Protein AF-F2RU33-F1 (afdb_monomer_lite)

Radius of gyration: 44.75 Å; chains: 1; bounding box: 139×72×89 Å

Secondary structure (DSSP, 8-state):
-------------------PPP-------------TTSTT-------------------TTSTTTTTSS-HHHHHHHHHHHHHHHHHHHHHSTTS-PPPP-PPPPGGGTT---TTGGGS--TTSS--S-S--HHHHHHHHHHHHHHHHHHIIIIIGGGGGGGPPPP-PPPTT---EEE----TTS--GGGG--EEE--TTTTTTTT--HHHHHHHTT-

pLDDT: mean 73.42, std 22.1, range [31.0, 98.44]

Structure (mmCIF, N/CA/C/O backbone):
data_AF-F2RU33-F1
#
_entry.id   AF-F2RU33-F1
#
loop_
_atom_site.group_PDB
_atom_site.id
_atom_site.type_symbol
_atom_site.label_atom_id
_atom_site.label_alt_id
_atom_site.label_comp_id
_atom_site.label_asym_id
_atom_site.label_entity_id
_atom_site.label_seq_id
_atom_site.pdbx_PDB_ins_code
_atom_site.Cartn_x
_atom_site.Cartn_y
_atom_site.Cartn_z
_atom_site.occupancy
_atom_site.B_iso_or_equiv
_atom_site.auth_seq_id
_atom_site.auth_comp_id
_atom_site.auth_asym_id
_atom_site.auth_atom_id
_atom_site.pdbx_PDB_model_num
ATOM 1 N N . MET A 1 1 ? -59.274 -15.640 -12.751 1.00 44.94 1 MET A N 1
ATOM 2 C CA . MET A 1 1 ? -58.304 -16.439 -13.533 1.00 44.94 1 MET A CA 1
ATOM 3 C C . MET A 1 1 ? -56.922 -16.225 -12.930 1.00 44.94 1 MET A C 1
ATOM 5 O O . MET A 1 1 ? -56.627 -15.112 -12.523 1.00 44.94 1 MET A O 1
ATOM 9 N N . ALA A 1 2 ? -56.188 -17.318 -12.729 1.00 47.00 2 ALA A N 1
ATOM 10 C CA . ALA A 1 2 ? -55.092 -17.485 -11.769 1.00 47.00 2 ALA A CA 1
ATOM 11 C C . ALA A 1 2 ? -53.756 -16.801 -12.142 1.00 47.00 2 ALA A C 1
ATOM 13 O O . ALA A 1 2 ? -53.475 -16.645 -13.329 1.00 47.00 2 ALA A O 1
ATOM 14 N N . PRO A 1 3 ? -52.886 -16.499 -11.155 1.00 51.84 3 PRO A N 1
ATOM 15 C CA . PRO A 1 3 ? -51.465 -16.253 -11.385 1.00 51.84 3 PRO A CA 1
ATOM 16 C C . PRO A 1 3 ? -50.685 -17.581 -11.432 1.00 51.84 3 PRO A C 1
ATOM 18 O O . PRO A 1 3 ? -50.833 -18.437 -10.559 1.00 51.84 3 PRO A O 1
ATOM 21 N N . VAL A 1 4 ? -49.837 -17.757 -12.448 1.00 57.09 4 VAL A N 1
ATOM 22 C CA . VAL A 1 4 ? -48.963 -18.932 -12.592 1.00 57.09 4 VAL A CA 1
ATOM 23 C C . VAL A 1 4 ? -47.609 -18.640 -11.947 1.00 57.09 4 VAL A C 1
ATOM 25 O O . VAL A 1 4 ? -46.810 -17.863 -12.459 1.00 57.09 4 VAL A O 1
ATOM 28 N N . ALA A 1 5 ? -47.363 -19.294 -10.815 1.00 49.16 5 ALA A N 1
ATOM 29 C CA . ALA A 1 5 ? -46.047 -19.456 -10.212 1.00 49.16 5 ALA A CA 1
ATOM 30 C C . ALA A 1 5 ? -45.253 -20.558 -10.937 1.00 49.16 5 ALA A C 1
ATOM 32 O O . ALA A 1 5 ? -45.841 -21.581 -11.288 1.00 49.16 5 ALA A O 1
ATOM 33 N N . ARG A 1 6 ? -43.934 -20.371 -11.109 1.00 54.66 6 ARG A N 1
ATOM 34 C CA . ARG A 1 6 ? -42.888 -21.404 -11.339 1.00 54.66 6 ARG A CA 1
ATOM 35 C C . ARG A 1 6 ? -41.521 -20.701 -11.353 1.00 54.66 6 ARG A C 1
ATOM 37 O O . ARG A 1 6 ? -41.268 -19.871 -12.210 1.00 54.66 6 ARG A O 1
ATOM 44 N N . SER A 1 7 ? -40.771 -20.733 -10.253 1.00 46.41 7 SER A N 1
ATOM 45 C CA . SER A 1 7 ? -39.820 -21.771 -9.803 1.00 46.41 7 SER A CA 1
ATOM 46 C C . SER A 1 7 ? -38.377 -21.388 -10.155 1.00 46.41 7 SER A C 1
ATOM 48 O O . SER A 1 7 ? -37.919 -21.597 -11.273 1.00 46.41 7 SER A O 1
ATOM 50 N N . PHE A 1 8 ? -37.666 -20.838 -9.168 1.00 46.78 8 PHE A N 1
ATOM 51 C CA . PHE A 1 8 ? -36.222 -20.624 -9.206 1.00 46.78 8 PHE A CA 1
ATOM 52 C C . PHE A 1 8 ? -35.500 -21.972 -9.108 1.00 46.78 8 PHE A C 1
ATOM 54 O O . PHE A 1 8 ? -35.447 -22.586 -8.043 1.00 46.78 8 PHE A O 1
ATOM 61 N N . SER A 1 9 ? -34.928 -22.439 -10.212 1.00 46.91 9 SER A N 1
ATOM 62 C CA . SER A 1 9 ? -34.010 -23.575 -10.227 1.00 46.91 9 SER A CA 1
ATOM 63 C C . SER A 1 9 ? -32.618 -23.122 -9.774 1.00 46.91 9 SER A C 1
ATOM 65 O O . SER A 1 9 ? -31.863 -22.521 -10.535 1.00 46.91 9 SER A O 1
ATOM 67 N N . ARG A 1 10 ? -32.282 -23.420 -8.512 1.00 49.66 10 ARG A N 1
ATOM 68 C CA . ARG A 1 10 ? -30.904 -23.446 -8.002 1.00 49.66 10 ARG A CA 1
ATOM 69 C C . ARG A 1 10 ? -30.180 -24.639 -8.628 1.00 49.66 10 ARG A C 1
ATOM 71 O O . ARG A 1 10 ? -30.471 -25.776 -8.268 1.00 49.66 10 ARG A O 1
ATOM 78 N N . LEU A 1 11 ? -29.220 -24.389 -9.513 1.00 46.66 11 LEU A N 1
ATOM 79 C CA . LEU A 1 11 ? -28.211 -25.384 -9.868 1.00 46.66 11 LEU A CA 1
ATOM 80 C C . LEU A 1 11 ? -26.970 -25.130 -9.013 1.00 46.66 11 LEU A C 1
ATOM 82 O O . LEU A 1 11 ? -26.257 -24.144 -9.186 1.00 46.66 11 LEU A O 1
ATOM 86 N N . ALA A 1 12 ? -26.763 -26.016 -8.043 1.00 45.41 12 ALA A N 1
ATOM 87 C CA . ALA A 1 12 ? -25.531 -26.128 -7.286 1.00 45.41 12 ALA A CA 1
ATOM 88 C C . ALA A 1 12 ? -24.476 -26.792 -8.181 1.00 45.41 12 ALA A C 1
ATOM 90 O O . ALA A 1 12 ? -24.571 -27.980 -8.480 1.00 45.41 12 ALA A O 1
ATOM 91 N N . LEU A 1 13 ? -23.475 -26.027 -8.619 1.00 46.50 13 LEU A N 1
ATOM 92 C CA . LEU A 1 13 ? -22.269 -26.581 -9.227 1.00 46.50 13 LEU A CA 1
ATOM 93 C C . LEU A 1 13 ? -21.367 -27.094 -8.101 1.00 46.50 13 LEU A C 1
ATOM 95 O O . LEU A 1 13 ? -20.667 -26.338 -7.433 1.00 46.50 13 LEU A O 1
ATOM 99 N N . SER A 1 14 ? -21.445 -28.399 -7.859 1.00 45.94 14 SER A N 1
ATOM 100 C CA . SER A 1 14 ? -20.532 -29.137 -6.998 1.00 45.94 14 SER A CA 1
ATOM 101 C C . SER A 1 14 ? -19.183 -29.315 -7.697 1.00 45.94 14 SER A C 1
ATOM 103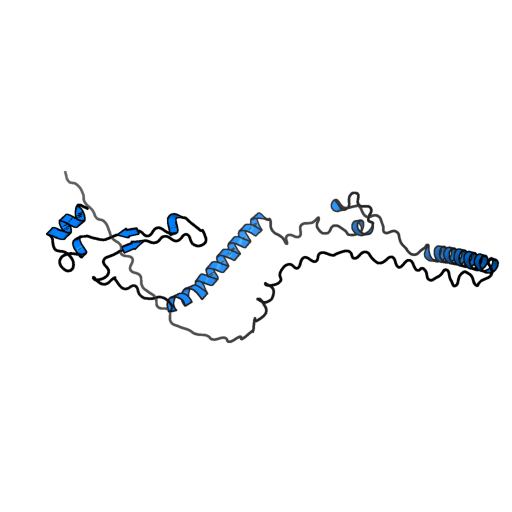 O O . SER A 1 14 ? -19.101 -29.976 -8.732 1.00 45.94 14 SER A O 1
ATOM 105 N N . CYS A 1 15 ? -18.122 -28.768 -7.111 1.00 40.16 15 CYS A N 1
ATOM 106 C CA . CYS A 1 15 ? -16.741 -29.084 -7.463 1.00 40.16 15 CYS A CA 1
ATOM 107 C C . CYS A 1 15 ? -16.400 -30.545 -7.118 1.00 40.16 15 CYS A C 1
ATOM 109 O O . CYS A 1 15 ? -16.574 -30.938 -5.962 1.00 40.16 15 CYS A O 1
ATOM 111 N N . PRO A 1 16 ? -15.761 -31.306 -8.022 1.00 42.94 16 PRO A N 1
ATOM 112 C CA . PRO A 1 16 ? -14.853 -32.365 -7.625 1.00 42.94 16 PRO A CA 1
ATOM 113 C C . PRO A 1 16 ? -13.412 -31.839 -7.614 1.00 42.94 16 PRO A C 1
ATOM 115 O O . PRO A 1 16 ? -12.803 -31.523 -8.633 1.00 42.94 16 PRO A O 1
ATOM 118 N N . ARG A 1 17 ? -12.876 -31.767 -6.398 1.00 46.25 17 ARG A N 1
ATOM 119 C CA . ARG A 1 17 ? -11.471 -31.554 -6.054 1.00 46.25 17 ARG A CA 1
ATOM 120 C C . ARG A 1 17 ? -10.661 -32.758 -6.553 1.00 46.25 17 ARG A C 1
ATOM 122 O O . ARG A 1 17 ? -10.667 -33.801 -5.905 1.00 46.25 17 ARG A O 1
ATOM 129 N N . GLN A 1 18 ? -9.985 -32.643 -7.695 1.00 48.09 18 GLN A N 1
ATOM 130 C CA . GLN A 1 18 ? -9.025 -33.662 -8.126 1.00 48.09 18 GLN A CA 1
ATOM 131 C C . GLN A 1 18 ? -7.675 -33.412 -7.449 1.00 48.09 18 GLN A C 1
ATOM 133 O O . GLN A 1 18 ? -6.990 -32.425 -7.707 1.00 48.09 18 GLN A O 1
ATOM 138 N N . ALA A 1 19 ? -7.324 -34.316 -6.538 1.00 43.56 19 ALA A N 1
ATOM 139 C CA . ALA A 1 19 ? -5.995 -34.436 -5.967 1.00 43.56 19 ALA A CA 1
ATOM 140 C C . ALA A 1 19 ? -5.075 -35.107 -6.998 1.00 43.56 19 ALA A C 1
ATOM 142 O O . ALA A 1 19 ? -5.200 -36.303 -7.256 1.00 43.56 19 ALA A O 1
ATOM 143 N N . ALA A 1 20 ? -4.155 -34.344 -7.589 1.00 41.66 20 ALA A N 1
ATOM 144 C CA . ALA A 1 20 ? -3.087 -34.897 -8.410 1.00 41.66 20 ALA A CA 1
ATOM 145 C C . ALA A 1 20 ? -1.890 -35.279 -7.528 1.00 41.66 20 ALA A C 1
ATOM 147 O O . ALA A 1 20 ? -1.360 -34.482 -6.752 1.00 41.66 20 ALA A O 1
ATOM 148 N N . SER A 1 21 ? -1.513 -36.549 -7.649 1.00 44.91 21 SER A N 1
ATOM 149 C CA . SER A 1 21 ? -0.420 -37.223 -6.962 1.00 44.91 21 SER A CA 1
ATOM 150 C C . SER A 1 21 ? 0.947 -36.624 -7.294 1.00 44.91 21 SER A C 1
ATOM 152 O O . SER A 1 21 ? 1.266 -36.342 -8.447 1.00 44.91 21 SER A O 1
ATOM 154 N N . ARG A 1 22 ? 1.790 -36.540 -6.261 1.00 44.47 22 ARG A N 1
ATOM 155 C CA . ARG A 1 22 ? 3.226 -36.257 -6.328 1.00 44.47 22 ARG A CA 1
ATOM 156 C C . ARG A 1 22 ? 3.927 -37.172 -7.342 1.00 44.47 22 ARG A C 1
ATOM 158 O O . ARG A 1 22 ? 3.832 -38.393 -7.230 1.00 44.47 22 ARG A O 1
ATOM 165 N N . ARG A 1 23 ? 4.727 -36.585 -8.233 1.00 42.41 23 ARG A N 1
ATOM 166 C CA . ARG A 1 23 ? 5.946 -37.206 -8.767 1.00 42.41 23 ARG A CA 1
ATOM 167 C C . ARG A 1 23 ? 7.067 -36.176 -8.753 1.00 42.41 23 ARG A C 1
ATOM 169 O O . ARG A 1 23 ? 7.091 -35.230 -9.527 1.00 42.41 23 ARG A O 1
ATOM 176 N N . THR A 1 24 ? 7.960 -36.381 -7.800 1.00 42.91 24 THR A N 1
ATOM 177 C CA . THR A 1 24 ? 9.270 -35.757 -7.678 1.00 42.91 24 THR A CA 1
ATOM 178 C C . THR A 1 24 ? 10.208 -36.381 -8.706 1.00 42.91 24 THR A C 1
ATOM 180 O O . THR A 1 24 ? 10.471 -37.581 -8.640 1.00 42.91 24 THR A O 1
ATOM 183 N N . THR A 1 25 ? 10.756 -35.579 -9.610 1.00 42.22 25 THR A N 1
ATOM 184 C CA . THR A 1 25 ? 11.994 -35.909 -10.321 1.00 42.22 25 THR A CA 1
ATOM 185 C C . THR A 1 25 ? 12.988 -34.798 -10.030 1.00 42.22 25 THR A C 1
ATOM 187 O O . THR A 1 25 ? 12.916 -33.713 -10.599 1.00 42.22 25 THR A O 1
ATOM 190 N N . PHE A 1 26 ? 13.872 -35.077 -9.075 1.00 41.53 26 PHE A N 1
ATOM 191 C CA . PHE A 1 26 ? 15.100 -34.331 -8.853 1.00 41.53 26 PHE A CA 1
ATOM 192 C C . PHE A 1 26 ? 15.987 -34.498 -10.090 1.00 41.53 26 PHE A C 1
ATOM 194 O O . PHE A 1 26 ? 16.446 -35.603 -10.368 1.00 41.53 26 PHE A O 1
ATOM 201 N N . LEU A 1 27 ? 16.250 -33.407 -10.805 1.00 40.19 27 LEU A N 1
ATOM 202 C CA . LEU A 1 27 ? 17.478 -33.270 -11.575 1.00 40.19 27 LEU A CA 1
ATOM 203 C C . LEU A 1 27 ? 18.253 -32.100 -10.986 1.00 40.19 27 LEU A C 1
ATOM 205 O O . LEU A 1 27 ? 17.840 -30.944 -11.008 1.00 40.19 27 LEU A O 1
ATOM 209 N N . GLN A 1 28 ? 19.347 -32.490 -10.354 1.00 46.34 28 GLN A N 1
ATOM 210 C CA . GLN A 1 28 ? 20.302 -31.673 -9.648 1.00 46.34 28 GLN A CA 1
ATOM 211 C C . GLN A 1 28 ? 21.269 -31.084 -10.674 1.00 46.34 28 GLN A C 1
ATOM 213 O O . GLN A 1 28 ? 22.141 -31.780 -11.184 1.00 46.34 28 GLN A O 1
ATOM 218 N N . THR A 1 29 ? 21.137 -29.793 -10.955 1.00 41.06 29 THR A N 1
ATOM 219 C CA . THR A 1 29 ? 22.212 -28.996 -11.550 1.00 41.06 29 THR A CA 1
ATOM 220 C C . THR A 1 29 ? 22.489 -27.832 -10.617 1.00 41.06 29 THR A C 1
ATOM 222 O O . THR A 1 29 ? 21.816 -26.805 -10.653 1.00 41.06 29 THR A O 1
ATOM 225 N N . HIS A 1 30 ? 23.477 -28.016 -9.743 1.00 48.53 30 HIS A N 1
ATOM 226 C CA . HIS A 1 30 ? 24.132 -26.897 -9.083 1.00 48.53 30 HIS A CA 1
ATOM 227 C C . HIS A 1 30 ? 24.897 -26.117 -10.153 1.00 48.53 30 HIS A C 1
ATOM 229 O O . HIS A 1 30 ? 25.909 -26.594 -10.660 1.00 48.53 30 HIS A O 1
ATOM 235 N N . GLN A 1 31 ? 24.429 -24.917 -10.479 1.00 48.06 31 GLN A N 1
ATOM 236 C CA . GLN A 1 31 ? 25.291 -23.880 -11.025 1.00 48.06 31 GLN A CA 1
ATOM 237 C C . GLN A 1 31 ? 25.155 -22.641 -10.148 1.00 48.06 31 GLN A C 1
ATOM 239 O O . GLN A 1 31 ? 24.072 -22.108 -9.924 1.00 48.06 31 GLN A O 1
ATOM 244 N N . SER A 1 32 ? 26.287 -22.249 -9.578 1.00 49.41 32 SER A N 1
ATOM 245 C CA . SER A 1 32 ? 26.465 -21.096 -8.713 1.00 49.41 32 SER A CA 1
ATOM 246 C C . SER A 1 32 ? 26.365 -19.806 -9.529 1.00 49.41 32 SER A C 1
ATOM 248 O O . SER A 1 32 ? 27.354 -19.351 -10.097 1.00 49.41 32 SER A O 1
ATOM 250 N N . CYS A 1 33 ? 25.191 -19.184 -9.572 1.00 39.06 33 CYS A N 1
ATOM 251 C CA . CYS A 1 33 ? 25.028 -17.815 -10.060 1.00 39.06 33 CYS A CA 1
ATOM 252 C C . CYS A 1 33 ? 25.129 -16.837 -8.877 1.00 39.06 33 CYS A C 1
ATOM 254 O O . CYS A 1 33 ? 24.140 -16.327 -8.361 1.00 39.06 33 CYS A O 1
ATOM 256 N N . SER A 1 34 ? 26.367 -16.616 -8.431 1.00 52.88 34 SER A N 1
ATOM 257 C CA . SER A 1 34 ? 26.760 -15.661 -7.389 1.00 52.88 34 SER A CA 1
ATOM 258 C C . SER A 1 34 ? 27.619 -14.552 -8.004 1.00 52.88 34 SER A C 1
ATOM 260 O O . SER A 1 34 ? 28.782 -14.408 -7.649 1.00 52.88 34 SER A O 1
ATOM 262 N N . THR A 1 35 ? 27.083 -13.779 -8.950 1.00 45.38 35 THR A N 1
ATOM 263 C CA . THR A 1 35 ? 27.781 -12.579 -9.469 1.00 45.38 35 THR A CA 1
ATOM 264 C C . THR A 1 35 ? 26.863 -11.481 -10.021 1.00 45.38 35 THR A C 1
ATOM 266 O O . THR A 1 35 ? 27.366 -10.441 -10.424 1.00 45.38 35 THR A O 1
ATOM 269 N N . PHE A 1 36 ? 25.531 -11.626 -10.015 1.00 43.34 36 PHE A N 1
ATOM 270 C CA . PHE A 1 36 ? 24.663 -10.643 -10.690 1.00 43.34 36 PHE A CA 1
ATOM 271 C C . PHE A 1 36 ? 24.295 -9.407 -9.840 1.00 43.34 36 PHE A C 1
ATOM 273 O O . PHE A 1 36 ? 23.883 -8.389 -10.379 1.00 43.34 36 PHE A O 1
ATOM 280 N N . ASN A 1 37 ? 24.482 -9.447 -8.515 1.00 48.78 37 ASN A N 1
ATOM 281 C CA . ASN A 1 37 ? 24.048 -8.364 -7.614 1.00 48.78 37 ASN A CA 1
ATOM 282 C C . ASN A 1 37 ? 25.159 -7.404 -7.141 1.00 48.78 37 ASN A C 1
ATOM 284 O O . ASN A 1 37 ? 24.882 -6.519 -6.337 1.00 48.78 37 ASN A O 1
ATOM 288 N N . GLN A 1 38 ? 26.401 -7.524 -7.628 1.00 49.44 38 GLN A N 1
ATOM 289 C CA . GLN A 1 38 ? 27.491 -6.613 -7.222 1.00 49.44 38 GLN A CA 1
ATOM 290 C C . GLN A 1 38 ? 27.580 -5.320 -8.048 1.00 49.44 38 GLN A C 1
ATOM 292 O O . GLN A 1 38 ? 28.220 -4.369 -7.611 1.00 49.44 38 GLN A O 1
ATOM 297 N N . GLN A 1 39 ? 26.923 -5.231 -9.207 1.00 50.19 39 GLN A N 1
ATOM 298 C CA . GLN A 1 39 ? 27.053 -4.062 -10.090 1.00 50.19 39 GLN A CA 1
ATOM 299 C C . GLN A 1 39 ? 26.043 -2.935 -9.820 1.00 50.19 39 GLN A C 1
ATOM 301 O O . GLN A 1 39 ? 26.125 -1.891 -10.457 1.00 50.19 39 GLN A O 1
ATOM 306 N N . ARG A 1 40 ? 25.116 -3.092 -8.860 1.00 50.62 40 ARG A N 1
ATOM 307 C CA . ARG A 1 40 ? 24.067 -2.086 -8.587 1.00 50.62 40 ARG A CA 1
ATOM 308 C C . ARG A 1 40 ? 24.417 -1.054 -7.509 1.00 50.62 40 ARG A C 1
ATOM 310 O O . ARG A 1 40 ? 23.578 -0.222 -7.182 1.00 50.62 40 ARG A O 1
ATOM 317 N N . GLN A 1 41 ? 25.636 -1.084 -6.969 1.00 46.53 41 GLN A N 1
ATOM 318 C CA . GLN A 1 41 ? 26.144 -0.044 -6.072 1.00 46.53 41 GLN A CA 1
ATOM 319 C C . GLN A 1 41 ? 27.473 0.499 -6.585 1.00 46.53 41 GLN A C 1
ATOM 321 O O . GLN A 1 41 ? 28.541 0.175 -6.077 1.00 46.53 41 GLN A O 1
ATOM 326 N N . GLN A 1 42 ? 27.3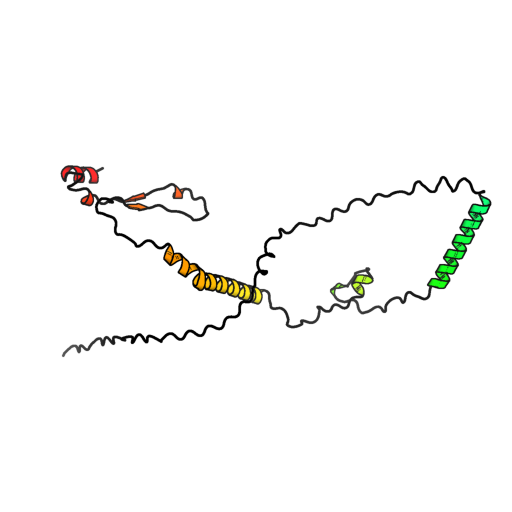95 1.341 -7.606 1.00 48.09 42 GLN A N 1
ATOM 327 C CA . GLN A 1 42 ? 28.397 2.377 -7.804 1.00 48.09 42 GLN A CA 1
ATOM 328 C C . GLN A 1 42 ? 27.648 3.710 -7.776 1.00 48.09 42 GLN A C 1
ATOM 330 O O . GLN A 1 42 ? 26.735 3.891 -8.586 1.00 48.09 42 GLN A O 1
ATOM 335 N N . PRO A 1 43 ? 27.952 4.634 -6.848 1.00 42.09 43 PRO A N 1
ATOM 336 C CA . PRO A 1 43 ? 27.524 6.010 -7.030 1.00 42.09 43 PRO A CA 1
ATOM 337 C C . PRO A 1 43 ? 28.164 6.510 -8.328 1.00 42.09 43 PRO A C 1
ATOM 339 O O . PRO A 1 43 ? 29.337 6.232 -8.585 1.00 42.09 43 PRO A O 1
ATOM 342 N N . PHE A 1 44 ? 27.391 7.220 -9.152 1.00 39.88 44 PHE A N 1
ATOM 343 C CA . PHE A 1 44 ? 27.919 8.010 -10.261 1.00 39.88 44 PHE A CA 1
ATOM 344 C C . PHE A 1 44 ? 28.944 8.997 -9.682 1.00 39.88 44 PHE A C 1
ATOM 346 O O . PHE A 1 44 ? 28.606 10.096 -9.246 1.00 39.88 44 PHE A O 1
ATOM 353 N N . SER A 1 45 ? 30.204 8.571 -9.613 1.00 40.56 45 SER A N 1
ATOM 354 C CA . SER A 1 45 ? 31.335 9.442 -9.351 1.00 40.56 45 SER A CA 1
ATOM 355 C C . SER A 1 45 ? 31.411 10.372 -10.545 1.00 40.56 45 SER A C 1
ATOM 357 O O . SER A 1 45 ? 31.834 9.977 -11.630 1.00 40.56 45 SER A O 1
ATOM 359 N N . ALA A 1 46 ? 30.931 11.595 -10.343 1.00 38.69 46 ALA A N 1
ATOM 360 C CA . ALA A 1 46 ? 31.167 12.714 -11.224 1.00 38.69 46 ALA A CA 1
ATOM 361 C C . ALA A 1 46 ? 32.681 12.841 -11.433 1.00 38.69 46 ALA A C 1
ATOM 363 O O . ALA A 1 46 ? 33.393 13.423 -10.613 1.00 38.69 46 ALA A O 1
ATOM 364 N N . ALA A 1 47 ? 33.177 12.273 -12.531 1.00 35.19 47 ALA A N 1
ATOM 365 C CA . ALA A 1 47 ? 34.488 12.576 -13.071 1.00 35.19 47 ALA A CA 1
ATOM 366 C C . ALA A 1 47 ? 34.412 13.990 -13.658 1.00 35.19 47 ALA A C 1
ATOM 368 O O . ALA A 1 47 ? 34.296 14.204 -14.860 1.00 35.19 47 ALA A O 1
ATOM 369 N N . SER A 1 48 ? 34.405 14.968 -12.755 1.00 41.38 48 SER A N 1
ATOM 370 C CA . SER A 1 48 ? 34.794 16.334 -13.045 1.00 41.38 48 SER A CA 1
ATOM 371 C C . SER A 1 48 ? 36.261 16.267 -13.451 1.00 41.38 48 SER A C 1
ATOM 373 O O . SER A 1 48 ? 37.147 16.170 -12.600 1.00 41.38 48 SER A O 1
ATOM 375 N N . THR A 1 49 ? 36.516 16.228 -14.759 1.00 36.16 49 THR A N 1
ATOM 376 C CA . THR A 1 49 ? 37.839 16.492 -15.319 1.00 36.16 49 THR A CA 1
ATOM 377 C C . THR A 1 49 ? 38.172 17.936 -14.971 1.00 36.16 49 THR A C 1
ATOM 379 O O . THR A 1 49 ? 37.895 18.869 -15.722 1.00 36.16 49 THR A O 1
ATOM 382 N N . GLN A 1 50 ? 38.728 18.132 -13.777 1.00 40.44 50 GLN A N 1
ATOM 383 C CA . GLN A 1 50 ? 39.489 19.322 -13.466 1.00 40.44 50 GLN A CA 1
ATOM 384 C C . GLN A 1 50 ? 40.687 19.315 -14.409 1.00 40.44 50 GLN A C 1
ATOM 386 O O . GLN A 1 50 ? 41.632 18.544 -14.244 1.00 40.44 50 GLN A O 1
ATOM 391 N N . LEU A 1 51 ? 40.614 20.162 -15.432 1.00 38.53 51 LEU A N 1
ATOM 392 C CA . LEU A 1 51 ? 41.784 20.634 -16.147 1.00 38.53 51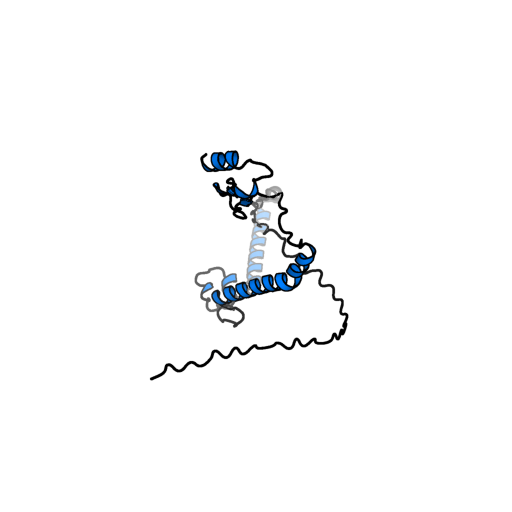 LEU A CA 1
ATOM 393 C C . LEU A 1 51 ? 42.710 21.273 -15.108 1.00 38.53 51 LEU A C 1
ATOM 395 O O . LEU A 1 51 ? 42.497 22.406 -14.677 1.00 38.53 51 LEU A O 1
ATOM 399 N N . ALA A 1 52 ? 43.723 20.527 -14.675 1.00 35.56 52 ALA A N 1
ATOM 400 C CA . ALA A 1 52 ? 44.894 21.133 -14.077 1.00 35.56 52 ALA A CA 1
ATOM 401 C C . ALA A 1 52 ? 45.494 22.071 -15.138 1.00 35.56 52 ALA A C 1
ATOM 403 O O . ALA A 1 52 ? 45.655 21.641 -16.286 1.00 35.56 52 ALA A O 1
ATOM 404 N N . PRO A 1 53 ? 45.815 23.335 -14.810 1.00 39.94 53 PRO A N 1
ATOM 405 C CA . PRO A 1 53 ? 46.608 24.154 -15.705 1.00 39.94 53 PRO A CA 1
ATOM 406 C C . PRO A 1 53 ? 47.945 23.436 -15.853 1.00 39.94 53 PRO A C 1
ATOM 408 O O . PRO A 1 53 ? 48.723 23.344 -14.902 1.00 39.94 53 PRO A O 1
ATOM 411 N N . GLY A 1 54 ? 48.160 22.850 -17.032 1.00 31.00 54 GLY A N 1
ATOM 412 C CA . GLY A 1 54 ? 49.453 22.326 -17.419 1.00 31.00 54 GLY A CA 1
ATOM 413 C C . GLY A 1 54 ? 50.454 23.435 -17.168 1.00 31.00 54 GLY A C 1
ATOM 414 O O . GLY A 1 54 ? 50.353 24.513 -17.748 1.00 31.00 54 GLY A O 1
ATOM 415 N N . SER A 1 55 ? 51.352 23.181 -16.226 1.00 38.72 55 SER A N 1
ATOM 416 C CA . SER A 1 55 ? 52.515 24.000 -15.975 1.00 38.72 55 SER A CA 1
ATOM 417 C C . SER A 1 55 ? 53.164 24.292 -17.319 1.00 38.72 55 SER A C 1
ATOM 419 O O . SER A 1 55 ? 53.753 23.403 -17.935 1.00 38.72 55 SER A O 1
ATOM 421 N N . GLU A 1 56 ? 53.055 25.538 -17.766 1.00 36.16 56 GLU A N 1
ATOM 422 C CA . GLU A 1 56 ? 54.045 26.128 -18.641 1.00 36.16 56 GLU A CA 1
ATOM 423 C C . GLU A 1 56 ? 55.356 26.103 -17.855 1.00 36.16 56 GLU A C 1
ATOM 425 O O . GLU A 1 56 ? 55.770 27.077 -17.229 1.00 36.16 56 GLU A O 1
ATOM 430 N N . THR A 1 57 ? 56.041 24.964 -17.869 1.00 33.41 57 THR A N 1
ATOM 431 C CA . THR A 1 57 ? 57.491 24.962 -17.803 1.00 33.41 57 THR A CA 1
ATOM 432 C C . THR A 1 57 ? 57.940 25.625 -19.095 1.00 33.41 57 THR A C 1
ATOM 434 O O . THR A 1 57 ? 58.320 24.985 -20.073 1.00 33.41 57 THR A O 1
ATOM 437 N N . GLN A 1 58 ? 57.871 26.959 -19.096 1.00 36.88 58 GLN A N 1
ATOM 438 C CA . GLN A 1 58 ? 58.812 27.764 -19.839 1.00 36.88 58 GLN A CA 1
ATOM 439 C C . GLN A 1 58 ? 60.175 27.185 -19.485 1.00 36.88 58 GLN A C 1
ATOM 441 O O . GLN A 1 58 ? 60.640 27.294 -18.351 1.00 36.88 58 GLN A O 1
ATOM 446 N N . GLY A 1 59 ? 60.761 26.462 -20.435 1.00 32.78 59 GLY A N 1
ATOM 447 C CA . GLY A 1 59 ? 62.123 25.984 -20.343 1.00 32.78 59 GLY A CA 1
ATOM 448 C C . GLY A 1 59 ? 63.043 27.195 -20.324 1.00 32.78 59 GLY A C 1
ATOM 449 O O . GLY A 1 59 ? 63.655 27.532 -21.330 1.00 32.78 59 GLY A O 1
ATOM 450 N N . SER A 1 60 ? 63.173 27.843 -19.170 1.00 39.00 60 SER A N 1
ATOM 451 C CA . SER A 1 60 ? 64.200 28.831 -18.853 1.00 39.00 60 SER A CA 1
ATOM 452 C C . SER A 1 60 ? 65.547 28.129 -18.625 1.00 39.00 60 SER A C 1
ATOM 454 O O . SER A 1 60 ? 66.235 28.380 -17.640 1.00 39.00 60 SER A O 1
ATOM 456 N N . GLY A 1 61 ? 65.883 27.178 -19.502 1.00 40.81 61 GLY A N 1
ATOM 457 C CA . GLY A 1 61 ? 67.029 26.278 -19.372 1.00 40.81 61 GLY A CA 1
ATOM 458 C C . GLY A 1 61 ? 67.968 26.262 -20.579 1.00 40.81 61 GLY A C 1
ATOM 459 O O . GLY A 1 61 ? 69.026 25.652 -20.488 1.00 40.81 61 GLY A O 1
ATOM 460 N N . SER A 1 62 ? 67.643 26.927 -21.695 1.00 46.16 62 SER A N 1
ATOM 461 C CA . SER A 1 62 ? 68.498 26.913 -22.898 1.00 46.16 62 SER A CA 1
ATOM 462 C C . SER A 1 62 ? 69.347 28.172 -23.105 1.00 46.16 62 SER A C 1
ATOM 464 O O . SER A 1 62 ? 70.345 28.115 -23.819 1.00 46.16 62 SER A O 1
ATOM 466 N N . ALA A 1 63 ? 69.041 29.291 -22.439 1.00 48.53 63 ALA A N 1
ATOM 467 C CA . ALA A 1 63 ? 69.786 30.543 -22.629 1.00 48.53 63 ALA A CA 1
ATOM 468 C C . ALA A 1 63 ? 71.255 30.470 -22.153 1.00 48.53 63 ALA A C 1
ATOM 470 O O . ALA A 1 63 ? 72.104 31.220 -22.633 1.00 48.53 63 ALA A O 1
ATOM 471 N N . ALA A 1 64 ? 71.584 29.545 -21.242 1.00 47.59 64 ALA A N 1
ATOM 472 C CA . ALA A 1 64 ? 72.943 29.400 -20.720 1.00 47.59 64 ALA A CA 1
ATOM 473 C C . ALA A 1 64 ? 73.908 28.710 -21.708 1.00 47.59 64 ALA A C 1
ATOM 475 O O . ALA A 1 64 ? 75.105 28.980 -21.671 1.00 47.59 64 ALA A O 1
ATOM 476 N N . LEU A 1 65 ? 73.407 27.866 -22.618 1.00 52.56 65 LEU A N 1
ATOM 477 C CA . LEU A 1 65 ? 74.231 27.174 -23.623 1.00 52.56 65 LEU A CA 1
ATOM 478 C C . LEU A 1 65 ? 74.358 27.967 -24.936 1.00 52.56 65 LEU A C 1
ATOM 480 O O . LEU A 1 65 ? 75.364 27.838 -25.630 1.00 52.56 65 LEU A O 1
ATOM 484 N N . ASP A 1 66 ? 73.413 28.867 -25.219 1.00 55.16 66 ASP A N 1
ATOM 485 C CA . ASP A 1 66 ? 73.443 29.759 -26.388 1.00 55.16 66 ASP A CA 1
ATOM 486 C C . ASP A 1 66 ? 74.425 30.940 -26.244 1.00 55.16 66 ASP A C 1
ATOM 488 O O . ASP A 1 66 ? 74.610 31.699 -27.189 1.00 55.16 66 ASP A O 1
ATOM 492 N N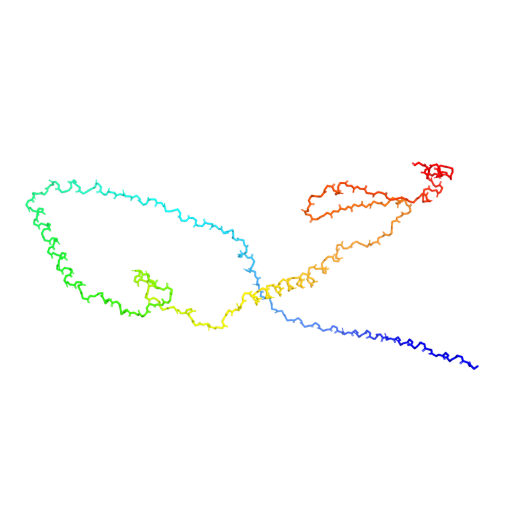 . THR A 1 67 ? 75.091 31.123 -25.098 1.00 59.12 67 THR A N 1
ATOM 493 C CA . THR A 1 67 ? 76.055 32.234 -24.910 1.00 59.12 67 THR A CA 1
ATOM 494 C C . THR A 1 67 ? 77.518 31.808 -25.130 1.00 59.12 67 THR A C 1
ATOM 496 O O . THR A 1 67 ? 78.393 32.656 -25.275 1.00 59.12 67 THR A O 1
ATOM 499 N N . ALA A 1 68 ? 77.807 30.501 -25.192 1.00 63.34 68 ALA A N 1
ATOM 500 C CA . ALA A 1 68 ? 79.176 29.968 -25.269 1.00 63.34 68 ALA A CA 1
ATOM 501 C C . ALA A 1 68 ? 79.687 29.704 -26.702 1.00 63.34 68 ALA A C 1
ATOM 503 O O . ALA A 1 68 ? 80.854 29.366 -26.891 1.00 63.34 68 ALA A O 1
ATOM 504 N N . ILE A 1 69 ? 78.829 29.850 -27.715 1.00 71.44 69 ILE A N 1
ATOM 505 C CA . ILE A 1 69 ? 79.155 29.597 -29.126 1.00 71.44 69 ILE A CA 1
ATOM 506 C C . ILE A 1 69 ? 79.322 30.953 -29.831 1.00 71.44 69 ILE A C 1
ATOM 508 O O . ILE A 1 69 ? 78.443 31.802 -29.676 1.00 71.44 69 ILE A O 1
ATOM 512 N N . PRO A 1 70 ? 80.397 31.193 -30.609 1.00 76.75 70 PRO A N 1
ATOM 513 C CA . PRO A 1 70 ? 80.571 32.452 -31.332 1.00 76.75 70 PRO A CA 1
ATOM 514 C C . PRO A 1 70 ? 79.374 32.724 -32.265 1.00 76.75 70 PRO A C 1
ATOM 516 O O . PRO A 1 70 ? 78.841 31.791 -32.875 1.00 76.75 70 PRO A O 1
ATOM 519 N N . PRO A 1 71 ? 78.940 33.992 -32.402 1.00 73.69 71 PRO A N 1
ATOM 520 C CA . PRO A 1 71 ? 77.666 34.347 -33.037 1.00 73.69 71 PRO A CA 1
ATOM 521 C C . PRO A 1 71 ? 77.584 33.950 -34.518 1.00 73.69 71 PRO A C 1
ATOM 523 O O . PRO A 1 71 ? 76.484 33.773 -35.042 1.00 73.69 71 PRO A O 1
ATOM 526 N N . ASP A 1 72 ? 78.726 33.778 -35.183 1.00 77.88 72 ASP A N 1
ATOM 527 C CA . ASP A 1 72 ? 78.799 33.368 -36.586 1.00 77.88 72 ASP A CA 1
ATOM 528 C C . ASP A 1 72 ? 78.477 31.878 -36.765 1.00 77.88 72 ASP A C 1
ATOM 530 O O . ASP A 1 72 ? 77.620 31.535 -37.579 1.00 77.88 72 ASP A O 1
ATOM 534 N N . LEU A 1 73 ? 79.025 31.005 -35.910 1.00 77.12 73 LEU A N 1
ATOM 535 C CA . LEU A 1 73 ? 78.692 29.574 -35.917 1.00 77.12 73 LEU A CA 1
ATOM 536 C C . LEU A 1 73 ? 77.220 29.337 -35.571 1.00 77.12 73 LEU A C 1
ATOM 538 O O . LEU A 1 73 ? 76.573 28.460 -36.133 1.00 77.12 73 LEU A O 1
ATOM 542 N N . GLN A 1 74 ? 76.638 30.160 -34.698 1.00 76.06 74 GLN A N 1
ATOM 543 C CA . GLN A 1 74 ? 75.207 30.072 -34.401 1.00 76.06 74 GLN A CA 1
ATOM 544 C C . GLN A 1 74 ? 74.333 30.381 -35.616 1.00 76.06 74 GLN A C 1
ATOM 546 O O . GLN A 1 74 ? 73.250 29.812 -35.762 1.00 76.06 74 GLN A O 1
ATOM 551 N N . ARG A 1 75 ? 74.763 31.315 -36.472 1.00 79.31 75 ARG A N 1
ATOM 552 C CA . ARG A 1 75 ? 74.041 31.658 -37.702 1.00 79.31 75 ARG A CA 1
ATOM 553 C C . ARG A 1 75 ? 74.135 30.523 -38.708 1.00 79.31 75 ARG A C 1
ATOM 555 O O . ARG A 1 75 ? 73.110 30.203 -39.302 1.00 79.31 75 ARG A O 1
ATOM 562 N N . GLU A 1 76 ? 75.304 29.907 -38.847 1.00 85.81 76 GLU A N 1
ATOM 563 C CA . GLU A 1 76 ? 75.514 28.740 -39.710 1.00 85.81 76 GLU A CA 1
ATOM 564 C C . GLU A 1 76 ? 74.678 27.547 -39.249 1.00 85.81 76 GLU A C 1
ATOM 566 O O . GLU A 1 76 ? 73.874 27.041 -40.026 1.00 85.81 76 GLU A O 1
ATOM 571 N N . ILE A 1 77 ? 74.726 27.200 -37.960 1.00 85.50 77 ILE A N 1
ATOM 572 C CA . ILE A 1 77 ? 73.900 26.132 -37.376 1.00 85.50 77 ILE A CA 1
ATOM 573 C C . ILE A 1 77 ? 72.409 26.420 -37.601 1.00 85.50 77 ILE A C 1
ATOM 575 O O . ILE A 1 77 ? 71.646 25.549 -38.012 1.00 85.50 77 ILE A O 1
ATOM 579 N N . LYS A 1 78 ? 71.963 27.668 -37.403 1.00 85.69 78 LYS A N 1
ATOM 580 C CA . LYS A 1 78 ? 70.569 28.059 -37.675 1.00 85.69 78 LYS A CA 1
ATOM 581 C C . LYS A 1 78 ? 70.213 27.953 -39.159 1.00 85.69 78 LYS A C 1
ATOM 583 O O . LYS A 1 78 ? 69.064 27.649 -39.478 1.00 85.69 78 LYS A O 1
ATOM 588 N N . GLN A 1 79 ? 71.143 28.237 -40.067 1.00 87.50 79 GLN A N 1
ATOM 589 C CA . GLN A 1 79 ? 70.930 28.109 -41.510 1.00 87.50 79 GLN A CA 1
ATOM 590 C C . GLN A 1 79 ? 70.880 26.644 -41.945 1.00 87.50 79 GLN A C 1
ATOM 592 O O . GLN A 1 79 ? 69.986 26.288 -42.708 1.00 87.50 79 GLN A O 1
ATOM 597 N N . GLU A 1 80 ? 71.752 25.803 -41.399 1.00 88.75 80 GLU A N 1
ATOM 598 C CA . GLU A 1 80 ? 71.804 24.364 -41.652 1.00 88.75 80 GLU A CA 1
ATOM 599 C C . GLU A 1 80 ? 70.570 23.643 -41.098 1.00 88.75 80 GLU A C 1
ATOM 601 O O . GLU A 1 80 ? 69.951 22.829 -41.780 1.00 88.75 80 GLU A O 1
ATOM 606 N N . ILE A 1 81 ? 70.106 24.013 -39.902 1.00 88.50 81 ILE A N 1
ATOM 607 C CA . ILE A 1 81 ? 68.825 23.530 -39.370 1.00 88.50 81 ILE A CA 1
ATOM 608 C C . ILE A 1 81 ? 67.677 23.948 -40.300 1.00 88.50 81 ILE A C 1
ATOM 610 O O . ILE A 1 81 ? 66.783 23.154 -40.590 1.00 88.50 81 ILE A O 1
ATOM 614 N N . ARG A 1 82 ? 67.689 25.183 -40.823 1.00 87.69 82 ARG A N 1
ATOM 615 C CA . ARG A 1 82 ? 66.653 25.665 -41.754 1.00 87.69 82 ARG A CA 1
ATOM 616 C C . ARG A 1 82 ? 66.694 24.957 -43.111 1.00 87.69 82 ARG A C 1
ATOM 618 O O . ARG A 1 82 ? 65.621 24.708 -43.666 1.00 87.69 82 ARG A O 1
ATOM 625 N N . SER A 1 83 ? 67.873 24.653 -43.659 1.00 90.81 83 SER A N 1
ATOM 626 C CA . SER A 1 83 ? 68.000 23.870 -44.896 1.00 90.81 83 SER A CA 1
ATOM 627 C C . SER A 1 83 ? 67.568 22.425 -44.665 1.00 90.81 83 SER A C 1
ATOM 629 O O . SER A 1 83 ? 66.741 21.931 -45.426 1.00 90.81 83 SER A O 1
ATOM 631 N N . SER A 1 84 ? 67.982 21.815 -43.554 1.00 88.50 84 SER A N 1
ATOM 632 C CA . SER A 1 84 ? 67.588 20.459 -43.152 1.00 88.50 84 SER A CA 1
ATOM 633 C C . SER A 1 84 ? 66.074 20.338 -42.969 1.00 88.50 84 SER A C 1
ATOM 635 O O . SER A 1 84 ? 65.451 19.437 -43.519 1.00 88.50 84 SER A O 1
ATOM 637 N N . ILE A 1 85 ? 65.430 21.292 -42.284 1.00 86.00 85 ILE A N 1
ATOM 638 C CA . ILE A 1 85 ? 63.962 21.333 -42.152 1.00 86.00 85 ILE A CA 1
ATOM 639 C C . ILE A 1 85 ? 63.295 21.478 -43.524 1.00 86.00 85 ILE A C 1
ATOM 641 O O . ILE A 1 85 ? 62.250 20.876 -43.769 1.00 86.00 85 ILE A O 1
ATOM 645 N N . ARG A 1 86 ? 63.866 22.280 -44.431 1.00 85.00 86 ARG A N 1
ATOM 646 C CA . ARG A 1 86 ? 63.341 22.457 -45.793 1.00 85.00 86 ARG A CA 1
ATOM 647 C C . ARG A 1 86 ? 63.471 21.176 -46.618 1.00 85.00 86 ARG A C 1
ATOM 649 O O . ARG A 1 86 ? 62.557 20.877 -47.383 1.00 85.00 86 ARG A O 1
ATOM 656 N N . GLU A 1 87 ? 64.566 20.445 -46.469 1.00 85.56 87 GLU A N 1
ATOM 657 C CA . GLU A 1 87 ? 64.808 19.155 -47.118 1.00 85.56 87 GLU A CA 1
ATOM 658 C C . GLU A 1 87 ? 63.894 18.068 -46.558 1.00 85.56 87 GLU A C 1
ATOM 660 O O . GLU A 1 87 ? 63.204 17.419 -47.338 1.00 85.56 87 GLU A O 1
ATOM 665 N N . LEU A 1 88 ? 63.754 17.972 -45.234 1.00 80.19 88 LEU A N 1
ATOM 666 C CA . LEU A 1 88 ? 62.777 17.101 -44.577 1.00 80.19 88 LEU A CA 1
ATOM 667 C C . LEU A 1 88 ? 61.351 17.416 -45.043 1.00 80.19 88 LEU A C 1
ATOM 669 O O . LEU A 1 88 ? 60.604 16.515 -45.394 1.00 80.19 88 LEU A O 1
ATOM 673 N N . ARG A 1 89 ? 60.967 18.694 -45.161 1.00 75.19 89 ARG A N 1
ATOM 674 C CA . ARG A 1 89 ? 59.651 19.081 -45.709 1.00 75.19 89 ARG A CA 1
ATOM 675 C C . ARG A 1 89 ? 59.468 18.765 -47.189 1.00 75.19 89 ARG A C 1
ATOM 677 O O . ARG A 1 89 ? 58.322 18.716 -47.629 1.00 75.19 89 ARG A O 1
ATOM 684 N N . LYS A 1 90 ? 60.546 18.661 -47.971 1.00 75.00 90 LYS A N 1
ATOM 685 C CA . LYS A 1 90 ? 60.493 18.202 -49.367 1.00 75.00 90 LYS A CA 1
ATOM 686 C C . LYS A 1 90 ? 60.393 16.678 -49.425 1.00 75.00 90 LYS A C 1
ATOM 688 O O . LYS A 1 90 ? 59.632 16.184 -50.239 1.00 75.00 90 LYS A O 1
ATOM 693 N N . GLN A 1 91 ? 61.083 15.966 -48.533 1.00 71.31 91 GLN A N 1
ATOM 694 C CA . GLN A 1 91 ? 61.017 14.506 -48.403 1.00 71.31 91 GLN A CA 1
ATOM 695 C C . GLN A 1 91 ? 59.672 14.018 -47.837 1.00 71.31 91 GLN A C 1
ATOM 697 O O . GLN A 1 91 ? 59.182 12.973 -48.241 1.00 71.31 91 GLN A O 1
ATOM 702 N N . VAL A 1 92 ? 59.043 14.785 -46.941 1.00 66.12 92 VAL A N 1
ATOM 703 C CA . VAL A 1 92 ? 57.754 14.457 -46.296 1.00 66.12 92 VAL A CA 1
ATOM 704 C C . VAL A 1 92 ? 56.545 14.942 -47.117 1.00 66.12 92 VAL A C 1
ATOM 706 O O . VAL A 1 92 ? 55.404 14.645 -46.774 1.00 66.12 92 VAL A O 1
ATOM 709 N N . ARG A 1 93 ? 56.756 15.678 -48.220 1.00 55.72 93 ARG A N 1
ATOM 710 C CA . ARG A 1 93 ? 55.667 16.312 -48.989 1.00 55.72 93 ARG A CA 1
ATOM 711 C C . ARG A 1 93 ? 54.712 15.324 -49.672 1.00 55.72 93 ARG A C 1
ATOM 713 O O . ARG A 1 93 ? 53.619 15.741 -50.038 1.00 55.72 93 ARG A O 1
ATOM 720 N N . ASP A 1 94 ? 55.071 14.045 -49.757 1.00 56.00 94 ASP A N 1
ATOM 721 C CA . ASP A 1 94 ? 54.343 13.069 -50.575 1.00 56.00 94 ASP A CA 1
ATOM 722 C C . ASP A 1 94 ? 53.596 11.976 -49.779 1.00 56.00 94 ASP A C 1
ATOM 724 O O . ASP A 1 94 ? 53.105 11.028 -50.382 1.00 56.00 94 ASP A O 1
ATOM 728 N N . VAL A 1 95 ? 53.471 12.066 -48.442 1.00 57.44 95 VAL A N 1
ATOM 729 C CA . VAL A 1 95 ? 52.892 10.956 -47.636 1.00 57.44 95 VAL A CA 1
ATOM 730 C C . VAL A 1 95 ? 51.842 11.393 -46.610 1.00 57.44 95 VAL A C 1
ATOM 732 O O . VAL A 1 95 ? 51.681 10.774 -45.564 1.00 57.44 95 VAL A O 1
ATOM 735 N N . VAL A 1 96 ? 51.064 12.432 -46.901 1.00 56.81 96 VAL A N 1
ATOM 736 C CA . VAL A 1 96 ? 49.727 12.527 -46.295 1.00 56.81 96 VAL A CA 1
ATOM 737 C C . VAL A 1 96 ? 48.739 12.674 -47.440 1.00 56.81 96 VAL A C 1
ATOM 739 O O . VAL A 1 96 ? 48.564 13.786 -47.945 1.00 56.81 96 VAL A O 1
ATOM 742 N N . PRO A 1 97 ? 48.137 11.566 -47.911 1.00 59.34 97 PRO A N 1
ATOM 743 C CA . PRO A 1 97 ? 46.982 11.655 -48.784 1.00 59.34 97 PRO A CA 1
ATOM 744 C C . PRO A 1 97 ? 45.971 12.539 -48.062 1.00 59.34 97 PRO A C 1
ATOM 746 O O . PRO A 1 97 ? 45.553 12.216 -46.950 1.00 59.34 97 PRO A O 1
ATOM 749 N N . THR A 1 98 ? 45.619 13.681 -48.649 1.00 57.88 98 THR A N 1
ATOM 750 C CA . THR A 1 98 ? 44.419 14.375 -48.190 1.00 57.88 98 THR A CA 1
ATOM 751 C C . THR A 1 98 ? 43.271 13.403 -48.446 1.00 57.88 98 THR A C 1
ATOM 753 O O . THR A 1 98 ? 43.134 12.931 -49.581 1.00 57.88 98 THR A O 1
ATOM 756 N N . PRO A 1 99 ? 42.526 12.991 -47.405 1.00 59.25 99 PRO A N 1
ATOM 757 C CA . PRO A 1 99 ? 41.483 12.001 -47.588 1.00 59.25 99 PRO A CA 1
ATOM 758 C C . PRO A 1 99 ? 40.465 12.535 -48.607 1.00 59.25 99 PRO A C 1
ATOM 760 O O . PRO A 1 99 ? 40.234 13.750 -48.672 1.00 59.25 99 PRO A O 1
ATOM 763 N N . PRO A 1 100 ? 39.888 11.663 -49.451 1.00 59.53 100 PRO A N 1
ATOM 764 C CA . PRO A 1 100 ? 38.845 12.076 -50.378 1.00 59.53 100 PRO A CA 1
ATOM 765 C C . PRO A 1 100 ? 37.710 12.736 -49.587 1.00 59.53 100 PRO A C 1
ATOM 767 O O . PRO A 1 100 ? 37.274 12.217 -48.563 1.00 59.53 100 PRO A O 1
ATOM 770 N N . ARG A 1 101 ? 37.245 13.903 -50.045 1.00 58.75 101 ARG A N 1
ATOM 771 C CA . ARG A 1 101 ? 36.099 14.585 -49.433 1.00 58.75 101 ARG A CA 1
ATOM 772 C C . ARG A 1 101 ? 34.840 13.766 -49.710 1.00 58.75 101 ARG A C 1
ATOM 774 O O . ARG A 1 101 ? 34.309 13.821 -50.820 1.00 58.75 101 ARG A O 1
ATOM 781 N N . TYR A 1 102 ? 34.397 12.992 -48.725 1.00 62.25 102 TYR A N 1
ATOM 782 C CA . TYR A 1 102 ? 33.080 12.362 -48.737 1.00 62.25 102 TYR A CA 1
ATOM 783 C C . TYR A 1 102 ? 31.994 13.436 -48.593 1.00 62.25 102 TYR A C 1
ATOM 785 O O . TYR A 1 102 ? 32.264 14.559 -48.161 1.00 62.25 102 TYR A O 1
ATOM 793 N N . LYS A 1 103 ? 30.770 13.125 -49.034 1.00 64.50 103 LYS A N 1
ATOM 794 C CA . LYS A 1 103 ? 29.630 14.024 -48.830 1.00 64.50 103 LYS A CA 1
ATOM 795 C C . LYS A 1 103 ? 29.412 14.147 -47.323 1.00 64.50 103 LYS A C 1
ATOM 797 O O . LYS A 1 103 ? 29.183 13.136 -46.677 1.00 64.50 103 LYS A O 1
ATOM 802 N N . THR A 1 104 ? 29.521 15.361 -46.799 1.00 69.12 104 THR A N 1
ATOM 803 C CA . THR A 1 104 ? 29.236 15.685 -45.401 1.00 69.12 104 THR A CA 1
ATOM 804 C C . THR A 1 104 ? 27.815 15.227 -45.054 1.00 69.12 104 THR A C 1
ATOM 806 O O . THR A 1 104 ? 26.877 15.603 -45.764 1.00 69.12 104 THR A O 1
ATOM 809 N N . GLY A 1 105 ? 27.677 14.381 -44.028 1.00 73.00 105 GLY A N 1
ATOM 810 C CA . GLY A 1 105 ? 26.386 13.939 -43.494 1.00 73.00 105 GLY A CA 1
ATOM 811 C C . GLY A 1 105 ? 25.622 15.084 -42.830 1.00 73.00 105 GLY A C 1
ATOM 812 O O . GLY A 1 105 ? 26.165 16.177 -42.640 1.00 73.00 105 GLY A O 1
ATOM 813 N N . PHE A 1 106 ? 24.352 14.854 -42.489 1.00 77.12 106 PHE A N 1
ATOM 814 C CA . PHE A 1 106 ? 23.497 15.874 -41.866 1.00 77.12 106 PHE A CA 1
ATOM 815 C C . PHE A 1 106 ? 24.095 16.401 -40.549 1.00 77.12 106 PHE A C 1
ATOM 817 O O . PHE A 1 106 ? 24.010 17.595 -40.267 1.00 77.12 106 PHE A O 1
ATOM 824 N N . TRP A 1 107 ? 24.761 15.537 -39.778 1.00 77.19 107 TRP A N 1
ATOM 825 C CA . TRP A 1 107 ? 25.367 15.890 -38.491 1.00 77.19 107 TRP A CA 1
ATOM 826 C C . TRP A 1 107 ? 26.718 16.601 -38.605 1.00 77.19 107 TRP A C 1
ATOM 828 O O . TRP A 1 107 ? 27.091 17.340 -37.699 1.00 77.19 107 TRP A O 1
ATOM 838 N N . SER A 1 108 ? 27.426 16.443 -39.725 1.00 75.81 108 SER A N 1
ATOM 839 C CA . SER A 1 108 ? 28.719 17.096 -39.964 1.00 75.81 108 SER A CA 1
ATOM 840 C C . SER A 1 108 ? 28.595 18.443 -40.698 1.00 75.81 108 SER A C 1
ATOM 842 O O . SER A 1 108 ? 29.609 19.052 -41.058 1.00 75.81 108 SER A O 1
ATOM 844 N N . GLU A 1 109 ? 27.377 18.932 -40.974 1.00 74.12 109 GLU A N 1
ATOM 845 C CA . GLU A 1 109 ? 27.172 20.174 -41.728 1.00 74.12 109 GLU A CA 1
ATOM 846 C C . GLU A 1 109 ? 27.721 21.396 -40.965 1.00 74.12 109 GLU A C 1
ATOM 848 O O . GLU A 1 109 ? 27.193 21.830 -39.945 1.00 74.12 109 GLU A O 1
ATOM 853 N N . GLY A 1 110 ? 28.797 21.992 -41.491 1.00 75.75 110 GLY A N 1
ATOM 854 C CA . GLY A 1 110 ? 29.429 23.184 -40.913 1.00 75.75 110 GLY A CA 1
ATOM 855 C C . GLY A 1 110 ? 30.564 22.898 -39.926 1.00 75.75 110 GLY A C 1
ATOM 856 O O . GLY A 1 110 ? 31.207 23.848 -39.460 1.00 75.75 110 GLY A O 1
ATOM 857 N N . GLU A 1 111 ? 30.871 21.627 -39.657 1.00 75.06 111 GLU A N 1
ATOM 858 C CA . GLU A 1 111 ? 32.052 21.250 -38.886 1.00 75.06 111 GLU A CA 1
ATOM 859 C C . GLU A 1 111 ? 33.334 21.433 -39.715 1.00 75.06 111 GLU A C 1
ATOM 861 O O . GLU A 1 111 ? 33.401 21.136 -40.906 1.00 75.06 111 GLU A O 1
ATOM 866 N N . LYS A 1 112 ? 34.367 22.001 -39.081 1.00 70.06 112 LYS A N 1
ATOM 867 C CA . LYS A 1 112 ? 35.698 22.222 -39.684 1.00 70.06 112 LYS A CA 1
ATOM 868 C C . LYS A 1 112 ? 36.720 21.188 -39.227 1.00 70.06 112 LYS A C 1
ATOM 870 O O . LYS A 1 112 ? 37.881 21.275 -39.624 1.00 70.06 112 LYS A O 1
ATOM 875 N N . ASP A 1 113 ? 36.313 20.300 -38.325 1.00 72.81 113 ASP A N 1
ATOM 876 C CA . ASP A 1 113 ? 37.165 19.228 -37.852 1.00 72.81 113 ASP A CA 1
ATOM 877 C C . ASP A 1 113 ? 37.104 18.081 -38.860 1.00 72.81 113 ASP A C 1
ATOM 879 O O . ASP A 1 113 ? 36.104 17.368 -38.987 1.00 72.81 113 ASP A O 1
ATOM 883 N N . ASP A 1 114 ? 38.194 17.934 -39.608 1.00 69.88 114 ASP A N 1
ATOM 884 C CA . ASP A 1 114 ? 38.332 16.901 -40.625 1.00 69.88 114 ASP A CA 1
ATOM 885 C C . ASP A 1 114 ? 38.205 15.495 -40.014 1.00 69.88 114 ASP A C 1
ATOM 887 O O . ASP A 1 114 ? 37.847 14.571 -40.737 1.00 69.88 114 ASP A O 1
ATOM 891 N N . LEU A 1 115 ? 38.480 15.308 -38.713 1.00 71.31 115 LEU A N 1
ATOM 892 C CA . LEU A 1 115 ? 38.387 13.999 -38.057 1.00 71.31 115 LEU A CA 1
ATOM 893 C C . LEU A 1 115 ? 36.934 13.556 -37.838 1.00 71.31 115 LEU A C 1
ATOM 895 O O . LEU A 1 115 ? 36.609 12.398 -38.090 1.00 71.31 115 LEU A O 1
ATOM 899 N N . MET A 1 116 ? 36.065 14.476 -37.417 1.00 67.38 116 MET A N 1
ATOM 900 C CA . MET A 1 116 ? 34.642 14.200 -37.176 1.00 67.38 116 MET A CA 1
ATOM 901 C C . MET A 1 116 ? 33.856 14.084 -38.487 1.00 67.38 116 MET A C 1
ATOM 903 O O . MET A 1 116 ? 32.899 13.328 -38.569 1.00 67.38 116 MET A O 1
ATOM 907 N N . THR A 1 117 ? 34.331 14.745 -39.548 1.00 69.50 117 THR A N 1
ATOM 908 C CA . THR A 1 117 ? 33.709 14.721 -40.886 1.00 69.50 117 THR A CA 1
ATOM 909 C C . THR A 1 117 ? 34.041 13.448 -41.692 1.00 69.50 117 THR A C 1
ATOM 911 O O . THR A 1 117 ? 33.475 13.216 -42.758 1.00 69.50 117 THR A O 1
ATOM 914 N N . GLN A 1 118 ? 35.008 12.638 -41.242 1.00 64.88 118 GLN A N 1
ATOM 915 C CA . GLN A 1 118 ? 35.505 11.465 -41.980 1.00 64.88 118 GLN A CA 1
ATOM 916 C C . GLN A 1 118 ? 34.782 10.153 -41.653 1.00 64.88 118 GLN A C 1
ATOM 918 O O . GLN A 1 118 ? 34.955 9.184 -42.394 1.00 64.88 118 GLN A O 1
ATOM 923 N N . VAL A 1 119 ? 34.020 10.094 -40.559 1.00 69.25 119 VAL A N 1
ATOM 924 C CA . VAL A 1 119 ? 33.277 8.889 -40.172 1.00 69.25 119 VAL A CA 1
ATOM 925 C C . VAL A 1 119 ? 31.915 8.919 -40.862 1.00 69.25 119 VAL A C 1
ATOM 927 O O . VAL A 1 119 ? 31.230 9.931 -40.823 1.00 69.25 119 VAL A O 1
ATOM 930 N N . GLU A 1 120 ? 31.554 7.833 -41.546 1.00 65.81 120 GLU A N 1
ATOM 931 C CA . GLU A 1 120 ? 30.225 7.677 -42.144 1.00 65.81 120 GLU A CA 1
ATOM 932 C C . GLU A 1 120 ? 29.183 7.501 -41.030 1.00 65.81 120 GLU A C 1
ATOM 934 O O . GLU A 1 120 ? 29.362 6.657 -40.146 1.00 65.81 120 GLU A O 1
ATOM 939 N N . ASP A 1 121 ? 28.117 8.298 -41.090 1.00 67.75 121 ASP A N 1
ATOM 940 C CA . ASP A 1 121 ? 26.974 8.267 -40.175 1.00 67.75 121 ASP A CA 1
ATOM 941 C C . ASP A 1 121 ? 26.220 6.931 -40.356 1.00 67.75 121 ASP A C 1
ATOM 943 O O . ASP A 1 121 ? 25.357 6.760 -41.217 1.00 67.75 121 ASP A O 1
ATOM 947 N N . GLY A 1 122 ? 26.624 5.911 -39.591 1.00 71.00 122 GLY A N 1
ATOM 948 C CA . GLY A 1 122 ? 26.026 4.568 -39.617 1.00 71.00 122 GLY A CA 1
ATOM 949 C C . GLY A 1 122 ? 24.668 4.470 -38.909 1.00 71.00 122 GLY A C 1
ATOM 950 O O . GLY A 1 122 ? 24.111 3.379 -38.809 1.00 71.00 122 GLY A O 1
ATOM 951 N N . ASP A 1 123 ? 24.163 5.587 -38.391 1.00 70.94 123 ASP A N 1
ATOM 952 C CA . ASP A 1 123 ? 22.932 5.749 -37.616 1.00 70.94 123 ASP A CA 1
ATOM 953 C C . ASP A 1 123 ? 21.741 6.264 -38.446 1.00 70.94 123 ASP A C 1
ATOM 955 O O . ASP A 1 123 ? 20.606 6.241 -37.969 1.00 70.94 123 ASP A O 1
ATOM 959 N N . ASP A 1 124 ? 21.962 6.650 -39.706 1.00 75.56 124 ASP A N 1
ATOM 960 C CA . ASP A 1 124 ? 20.907 7.118 -40.618 1.00 75.56 124 ASP A CA 1
ATOM 961 C C . ASP A 1 124 ? 19.906 6.014 -41.012 1.00 75.56 124 ASP A C 1
ATOM 963 O O . ASP A 1 124 ? 18.755 6.288 -41.374 1.00 75.56 124 ASP A O 1
ATOM 967 N N . VAL A 1 125 ? 20.331 4.746 -40.961 1.00 83.12 125 VAL A N 1
ATOM 968 C CA . VAL A 1 125 ? 19.493 3.589 -41.296 1.00 83.12 125 VAL A CA 1
ATOM 969 C C . VAL A 1 125 ? 19.077 2.875 -40.020 1.00 83.12 125 VAL A C 1
ATOM 971 O O . VAL A 1 125 ? 19.896 2.305 -39.307 1.00 83.12 125 VAL A O 1
ATOM 974 N N . PHE A 1 126 ? 17.771 2.852 -39.766 1.00 85.62 126 PHE A N 1
ATOM 975 C CA . PHE A 1 126 ? 17.211 2.144 -38.623 1.00 85.62 126 PHE A CA 1
ATOM 976 C C . PHE A 1 126 ? 17.411 0.625 -38.755 1.00 85.62 126 PHE A C 1
ATOM 978 O O . PHE A 1 126 ? 16.893 0.003 -39.682 1.00 85.62 126 PHE A O 1
ATOM 985 N N . GLY A 1 127 ? 18.149 0.036 -37.810 1.00 88.69 127 GLY A N 1
ATOM 986 C CA . GLY A 1 127 ? 18.506 -1.385 -37.781 1.00 88.69 127 GLY A CA 1
ATOM 987 C C . GLY A 1 127 ? 17.456 -2.319 -37.170 1.00 88.69 127 GLY A C 1
ATOM 988 O O . GLY A 1 127 ? 17.752 -3.496 -36.980 1.00 88.69 127 GLY A O 1
ATOM 989 N N . GLU A 1 128 ? 16.254 -1.817 -36.857 1.00 88.31 128 GLU A N 1
ATOM 990 C CA . GLU A 1 128 ? 15.167 -2.565 -36.192 1.00 88.31 128 GLU A CA 1
ATOM 991 C C . GLU A 1 128 ? 15.557 -3.187 -34.833 1.00 88.31 128 GLU A C 1
ATOM 993 O O . GLU A 1 128 ? 14.950 -4.155 -34.375 1.00 88.31 128 GLU A O 1
ATOM 998 N N . ASP A 1 129 ? 16.564 -2.625 -34.168 1.00 91.19 129 ASP A N 1
ATOM 999 C CA . ASP A 1 129 ? 17.152 -3.108 -32.918 1.00 91.19 129 ASP A CA 1
ATOM 1000 C C . ASP A 1 129 ? 16.649 -2.374 -31.664 1.00 91.19 129 ASP A C 1
ATOM 1002 O O . ASP A 1 129 ? 16.783 -2.898 -30.554 1.00 91.19 129 ASP A O 1
ATOM 1006 N N . ASP A 1 130 ? 16.017 -1.211 -31.831 1.00 91.94 130 ASP A N 1
ATOM 1007 C CA . ASP A 1 130 ? 15.391 -0.452 -30.749 1.00 91.94 130 ASP A CA 1
ATOM 1008 C C . ASP A 1 130 ? 13.876 -0.295 -30.947 1.00 91.94 130 ASP A C 1
ATOM 1010 O O . ASP A 1 130 ? 13.330 -0.459 -32.037 1.00 91.94 130 ASP A O 1
ATOM 1014 N N . MET A 1 131 ? 13.164 0.013 -29.870 1.00 93.31 131 MET A N 1
ATOM 1015 C CA . MET A 1 131 ? 11.730 0.282 -29.896 1.00 93.31 131 MET A CA 1
ATOM 1016 C C . MET A 1 131 ? 11.432 1.744 -29.574 1.00 93.31 131 MET A C 1
ATOM 1018 O O . MET A 1 131 ? 12.257 2.485 -29.047 1.00 93.31 131 MET A O 1
ATOM 1022 N N . THR A 1 132 ? 10.214 2.182 -29.889 1.00 95.19 132 THR A N 1
ATOM 1023 C CA . THR A 1 132 ? 9.791 3.552 -29.584 1.00 95.19 132 THR A CA 1
ATOM 1024 C C . THR A 1 132 ? 9.763 3.797 -28.072 1.00 95.19 132 THR A C 1
ATOM 1026 O O . THR A 1 132 ? 9.591 2.877 -27.271 1.00 95.19 132 THR A O 1
ATOM 1029 N N . SER A 1 133 ? 9.868 5.060 -27.655 1.00 95.00 133 SER A N 1
ATOM 1030 C CA . SER A 1 133 ? 9.833 5.435 -26.233 1.00 95.00 133 SER A CA 1
ATOM 1031 C C . SER A 1 133 ? 8.566 4.970 -25.503 1.00 95.00 133 SER A C 1
ATOM 1033 O O . SER A 1 133 ? 8.628 4.600 -24.334 1.00 95.00 133 SER A O 1
ATOM 1035 N N . MET A 1 134 ? 7.421 4.940 -26.193 1.00 97.06 134 MET A N 1
ATOM 1036 C CA . MET A 1 134 ? 6.166 4.413 -25.643 1.00 97.06 134 MET A CA 1
ATOM 1037 C C . MET A 1 134 ? 6.222 2.899 -25.434 1.00 97.06 134 MET A C 1
ATOM 1039 O O . MET A 1 134 ? 5.756 2.415 -24.407 1.00 97.06 134 MET A O 1
ATOM 1043 N N . ALA A 1 135 ? 6.843 2.160 -26.357 1.00 96.94 135 ALA A N 1
ATOM 1044 C CA . ALA A 1 135 ? 7.036 0.720 -26.205 1.00 96.94 135 ALA A CA 1
ATOM 1045 C C . ALA A 1 135 ? 8.001 0.393 -25.051 1.00 96.94 135 ALA A C 1
ATOM 1047 O O . ALA A 1 135 ? 7.755 -0.543 -24.292 1.00 96.94 135 ALA A O 1
ATOM 1048 N N . HIS A 1 136 ? 9.049 1.201 -24.847 1.00 97.75 136 HIS A N 1
ATOM 1049 C CA . HIS A 1 136 ? 9.920 1.072 -23.670 1.00 97.75 136 HIS A CA 1
ATOM 1050 C C . HIS A 1 136 ? 9.173 1.295 -22.352 1.00 97.75 136 HIS A C 1
ATOM 1052 O O . HIS A 1 136 ? 9.437 0.583 -21.385 1.00 97.75 136 HIS A O 1
ATOM 1058 N N . ALA A 1 137 ? 8.231 2.243 -22.305 1.00 97.31 137 ALA A N 1
ATOM 1059 C CA . ALA A 1 137 ? 7.416 2.483 -21.113 1.00 97.31 137 ALA A CA 1
ATOM 1060 C C . ALA A 1 137 ? 6.545 1.263 -20.756 1.00 97.31 137 ALA A C 1
ATOM 1062 O O . ALA A 1 137 ? 6.511 0.853 -19.598 1.00 97.31 137 ALA A O 1
ATOM 1063 N N . GLU A 1 138 ? 5.914 0.631 -21.752 1.00 97.25 138 GLU A N 1
ATOM 1064 C CA . GLU A 1 138 ? 5.136 -0.603 -21.560 1.00 97.25 138 GLU A CA 1
ATOM 1065 C C . GLU A 1 138 ? 6.029 -1.792 -21.157 1.00 97.25 138 GLU A C 1
ATOM 1067 O O . GLU A 1 138 ? 5.678 -2.600 -20.294 1.00 97.25 138 GLU A O 1
ATOM 1072 N N . LEU A 1 139 ? 7.234 -1.892 -21.729 1.00 97.19 139 LEU A N 1
ATOM 1073 C CA . LEU A 1 139 ? 8.215 -2.902 -21.330 1.00 97.19 139 LEU A CA 1
ATOM 1074 C C . LEU A 1 139 ? 8.596 -2.739 -19.846 1.00 97.19 139 LEU A C 1
ATOM 1076 O O . LEU A 1 139 ? 8.693 -3.733 -19.118 1.00 97.19 139 LEU A O 1
ATOM 1080 N N . GLU A 1 140 ? 8.814 -1.507 -19.385 1.00 97.44 140 GLU A N 1
ATOM 1081 C CA . GLU A 1 140 ? 9.158 -1.245 -17.986 1.00 97.44 140 GLU A CA 1
ATOM 1082 C C . GLU A 1 140 ? 8.004 -1.596 -17.042 1.00 97.44 140 GLU A C 1
ATOM 1084 O O . GLU A 1 140 ? 8.227 -2.324 -16.075 1.00 97.44 140 GLU A O 1
ATOM 1089 N N . GLU A 1 141 ? 6.763 -1.245 -17.388 1.00 97.94 141 GLU A N 1
ATOM 1090 C CA . GLU A 1 141 ? 5.574 -1.713 -16.661 1.00 97.94 141 GLU A CA 1
ATOM 1091 C C . GLU A 1 141 ? 5.570 -3.252 -16.550 1.00 97.94 141 GLU A C 1
ATOM 1093 O O . GLU A 1 141 ? 5.426 -3.827 -15.467 1.00 97.94 141 GLU A O 1
ATOM 1098 N N . HIS A 1 142 ? 5.841 -3.968 -17.645 1.00 98.38 142 HIS A N 1
ATOM 1099 C CA . HIS A 1 142 ? 5.954 -5.428 -17.614 1.00 98.38 142 HIS A CA 1
ATOM 1100 C C . HIS A 1 142 ? 7.107 -5.954 -16.742 1.00 98.38 142 HIS A C 1
ATOM 1102 O O . HIS A 1 142 ? 7.047 -7.092 -16.253 1.00 98.38 142 HIS A O 1
ATOM 1108 N N . ARG A 1 143 ? 8.194 -5.197 -16.563 1.00 98.12 143 ARG A N 1
ATOM 1109 C CA . ARG A 1 143 ? 9.280 -5.555 -15.635 1.00 98.12 143 ARG A CA 1
ATOM 1110 C C . ARG A 1 143 ? 8.822 -5.389 -14.189 1.00 98.12 143 ARG A C 1
ATOM 1112 O O . ARG A 1 143 ? 9.016 -6.329 -13.415 1.00 98.12 143 ARG A O 1
ATOM 1119 N N . GLU A 1 144 ? 8.144 -4.292 -13.868 1.00 98.06 144 GLU A N 1
ATOM 1120 C CA . GLU A 1 144 ? 7.567 -4.032 -12.544 1.00 98.06 144 GLU A CA 1
ATOM 1121 C C . GLU A 1 144 ? 6.540 -5.107 -12.161 1.00 98.06 144 GLU A C 1
ATOM 1123 O O . GLU A 1 144 ? 6.621 -5.713 -11.091 1.00 98.06 144 GLU A O 1
ATOM 1128 N N . LEU A 1 145 ? 5.626 -5.456 -13.072 1.00 98.44 145 LEU A N 1
ATOM 1129 C CA . LEU A 1 145 ? 4.643 -6.522 -12.845 1.00 98.44 145 LEU A CA 1
ATOM 1130 C C . LEU A 1 145 ? 5.315 -7.867 -12.541 1.00 98.44 145 LEU A C 1
ATOM 1132 O O . LEU A 1 145 ? 4.875 -8.606 -11.657 1.00 98.44 145 LEU A O 1
ATOM 1136 N N . ARG A 1 146 ? 6.396 -8.200 -13.256 1.00 98.12 146 ARG A N 1
ATOM 1137 C CA . ARG A 1 146 ? 7.156 -9.435 -13.004 1.00 98.12 146 ARG A CA 1
ATOM 1138 C C . ARG A 1 146 ? 7.906 -9.392 -11.682 1.00 98.12 146 ARG A C 1
ATOM 1140 O O . ARG A 1 146 ? 8.071 -10.439 -11.055 1.00 98.12 146 ARG A O 1
ATOM 1147 N N . GLU A 1 147 ? 8.357 -8.221 -11.253 1.00 98.06 147 GLU A N 1
ATOM 1148 C CA . GLU A 1 147 ? 8.938 -8.037 -9.929 1.00 98.06 147 GLU A CA 1
ATOM 1149 C C . GLU A 1 147 ? 7.901 -8.303 -8.834 1.00 98.06 147 GLU A C 1
ATOM 1151 O O . GLU A 1 147 ? 8.141 -9.153 -7.972 1.00 98.06 147 GLU A O 1
ATOM 1156 N N . TYR A 1 148 ? 6.707 -7.712 -8.931 1.00 98.44 148 TYR A N 1
ATOM 1157 C CA . TYR A 1 148 ? 5.613 -8.000 -8.000 1.00 98.44 148 TYR A CA 1
ATOM 1158 C C . TYR A 1 148 ? 5.188 -9.472 -8.025 1.00 98.44 148 TYR A C 1
ATOM 1160 O O . TYR A 1 148 ? 4.976 -10.069 -6.968 1.00 98.44 148 TYR A O 1
ATOM 1168 N N . ALA A 1 149 ? 5.123 -10.098 -9.203 1.00 98.31 149 ALA A N 1
ATOM 1169 C CA . ALA A 1 149 ? 4.816 -11.521 -9.327 1.00 98.31 149 ALA A CA 1
ATOM 1170 C C . ALA A 1 149 ? 5.878 -12.403 -8.649 1.00 98.31 149 ALA A C 1
ATOM 1172 O O . ALA A 1 149 ? 5.539 -13.401 -8.010 1.00 98.31 149 ALA A O 1
ATOM 1173 N N . ARG A 1 150 ? 7.160 -12.028 -8.741 1.00 98.25 150 ARG A N 1
ATOM 1174 C CA . ARG A 1 150 ? 8.259 -12.728 -8.063 1.00 98.25 150 ARG A CA 1
ATOM 1175 C C . ARG A 1 150 ? 8.120 -12.631 -6.545 1.00 98.25 150 ARG A C 1
ATOM 1177 O O . ARG A 1 150 ? 8.193 -13.663 -5.880 1.00 98.25 150 ARG A O 1
ATOM 1184 N N . ILE A 1 151 ? 7.871 -11.431 -6.019 1.00 97.81 151 ILE A N 1
ATOM 1185 C CA . ILE A 1 151 ? 7.645 -11.197 -4.584 1.00 97.81 151 ILE A CA 1
ATOM 1186 C C . ILE A 1 151 ? 6.432 -12.010 -4.109 1.00 97.81 151 ILE A C 1
ATOM 1188 O O . ILE A 1 151 ? 6.492 -12.695 -3.091 1.00 97.81 151 ILE A O 1
ATOM 1192 N N . ALA A 1 152 ? 5.336 -12.008 -4.871 1.00 97.69 152 ALA A N 1
ATOM 1193 C CA . ALA A 1 152 ? 4.133 -12.767 -4.540 1.00 97.69 152 ALA A CA 1
ATOM 1194 C C . ALA A 1 152 ? 4.355 -14.288 -4.536 1.00 97.69 152 ALA A C 1
ATOM 1196 O O . ALA A 1 152 ? 3.791 -14.989 -3.698 1.00 97.69 152 ALA A O 1
ATOM 1197 N N . ALA A 1 153 ? 5.170 -14.806 -5.457 1.00 97.25 153 ALA A N 1
ATOM 1198 C CA . ALA A 1 153 ? 5.439 -16.235 -5.559 1.00 97.25 153 ALA A CA 1
ATOM 1199 C C . ALA A 1 153 ? 6.413 -16.743 -4.485 1.00 97.25 153 ALA A C 1
ATOM 1201 O O . ALA A 1 153 ? 6.228 -17.851 -3.984 1.00 97.25 153 ALA A O 1
ATOM 1202 N N . TRP A 1 154 ? 7.439 -15.959 -4.142 1.00 96.12 154 TRP A N 1
ATOM 1203 C CA . TRP A 1 154 ? 8.555 -16.431 -3.312 1.00 96.12 154 TRP A CA 1
ATOM 1204 C C . TRP A 1 154 ? 8.605 -15.796 -1.921 1.00 96.12 154 TRP A C 1
ATOM 1206 O O . TRP A 1 154 ? 8.808 -16.506 -0.934 1.00 96.12 154 TRP A O 1
ATOM 1216 N N . ASP A 1 155 ? 8.351 -14.493 -1.810 1.00 96.19 155 ASP A N 1
ATOM 1217 C CA . ASP A 1 155 ? 8.492 -13.774 -0.540 1.00 96.19 155 ASP A CA 1
ATOM 1218 C C . ASP A 1 155 ? 7.198 -13.808 0.281 1.00 96.19 155 ASP A C 1
ATOM 1220 O O . ASP A 1 155 ? 7.228 -14.089 1.480 1.00 96.19 155 ASP A O 1
ATOM 1224 N N . MET A 1 156 ? 6.039 -13.595 -0.353 1.00 96.69 156 MET A N 1
ATOM 1225 C CA . MET A 1 156 ? 4.744 -13.574 0.343 1.00 96.69 156 MET A CA 1
ATOM 1226 C C . MET A 1 156 ? 4.427 -14.871 1.106 1.00 96.69 156 MET A C 1
ATOM 1228 O O . MET A 1 156 ? 3.951 -14.771 2.239 1.00 96.69 156 MET A O 1
ATOM 1232 N N . PRO A 1 157 ? 4.718 -16.086 0.592 1.00 96.56 157 PRO A N 1
ATOM 1233 C CA . PRO A 1 157 ? 4.510 -17.309 1.364 1.00 96.56 157 PRO A CA 1
ATOM 1234 C C . PRO A 1 157 ? 5.3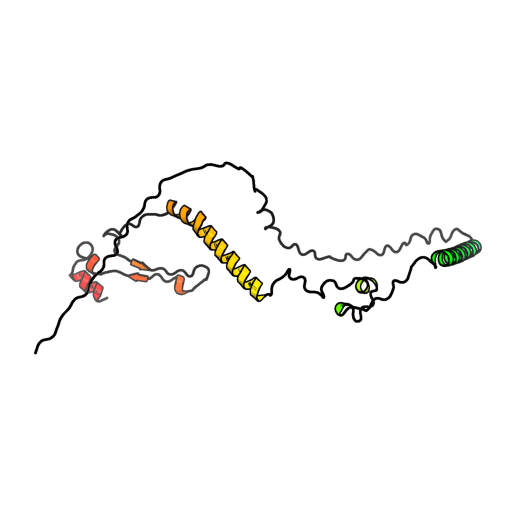51 -17.360 2.643 1.00 96.56 157 PRO A C 1
ATOM 1236 O O . PRO A 1 157 ? 4.904 -17.907 3.646 1.00 96.56 157 PRO A O 1
ATOM 1239 N N . SER A 1 158 ? 6.534 -16.742 2.654 1.00 95.12 158 SER A N 1
ATOM 1240 C CA . SER A 1 158 ? 7.395 -16.698 3.841 1.00 95.12 158 SER A CA 1
ATOM 1241 C C . SER A 1 158 ? 6.771 -15.883 4.983 1.00 95.12 158 SER A C 1
ATOM 1243 O O . SER A 1 158 ? 7.017 -16.171 6.156 1.00 95.12 158 SER A O 1
ATOM 1245 N N . LEU A 1 159 ? 5.888 -14.923 4.676 1.00 95.75 159 LEU A N 1
ATOM 1246 C CA . LEU A 1 159 ? 5.163 -14.143 5.686 1.00 95.75 159 LEU A CA 1
ATOM 1247 C C . LEU A 1 159 ? 4.163 -14.983 6.488 1.00 95.75 159 LEU A C 1
ATOM 1249 O O . LEU A 1 159 ? 3.831 -14.613 7.617 1.00 95.75 159 LEU A O 1
ATOM 1253 N N . SER A 1 160 ? 3.714 -16.137 5.973 1.00 94.44 160 SER A N 1
ATOM 1254 C CA . SER A 1 160 ? 2.789 -17.002 6.714 1.00 94.44 160 SER A CA 1
ATOM 1255 C C . SER A 1 160 ? 3.407 -17.543 8.003 1.00 94.44 160 SER A C 1
ATOM 1257 O O . SER A 1 160 ? 2.682 -17.824 8.953 1.00 94.44 160 SER A O 1
ATOM 1259 N N . ALA A 1 161 ? 4.737 -17.665 8.064 1.00 95.38 161 ALA A N 1
ATOM 1260 C CA . ALA A 1 161 ? 5.448 -18.103 9.262 1.00 95.38 161 ALA A CA 1
ATOM 1261 C C . ALA A 1 161 ? 5.369 -17.083 10.415 1.00 95.38 161 ALA A C 1
ATOM 1263 O O . ALA A 1 161 ? 5.477 -17.461 11.579 1.00 95.38 161 ALA A O 1
ATOM 1264 N N . LEU A 1 162 ? 5.165 -15.799 10.105 1.00 96.31 162 LEU A N 1
ATOM 1265 C CA . LEU A 1 162 ? 5.066 -14.709 11.083 1.00 96.31 162 LEU A CA 1
ATOM 1266 C C . LEU A 1 162 ? 3.612 -14.352 11.427 1.00 96.31 162 LEU A C 1
ATOM 1268 O O . LEU A 1 162 ? 3.363 -13.497 12.282 1.00 96.31 162 LEU A O 1
ATOM 1272 N N . ALA A 1 163 ? 2.645 -14.990 10.765 1.00 96.62 163 ALA A N 1
ATOM 1273 C CA . ALA A 1 163 ? 1.233 -14.724 10.967 1.00 96.62 163 ALA A CA 1
ATOM 1274 C C . ALA A 1 163 ? 0.787 -15.177 12.365 1.00 96.62 163 ALA A C 1
ATOM 1276 O O . ALA A 1 163 ? 0.943 -16.334 12.753 1.00 96.62 163 ALA A O 1
ATOM 1277 N N . LYS A 1 164 ? 0.185 -14.255 13.122 1.00 95.88 164 LYS A N 1
ATOM 1278 C CA . LYS A 1 164 ? -0.447 -14.553 14.413 1.00 95.88 164 LYS A CA 1
ATOM 1279 C C . LYS A 1 164 ? -1.946 -14.777 14.191 1.00 95.88 164 LYS A C 1
ATOM 1281 O O . LYS A 1 164 ? -2.565 -13.957 13.509 1.00 95.88 164 LYS A O 1
ATOM 1286 N N . PRO A 1 165 ? -2.549 -15.847 14.743 1.00 96.19 165 PRO A N 1
ATOM 1287 C CA . PRO A 1 165 ? -3.981 -16.070 14.603 1.00 96.19 165 PRO A CA 1
ATOM 1288 C C . PRO A 1 165 ? -4.758 -14.945 15.289 1.00 96.19 165 PRO A C 1
ATOM 1290 O O . PRO A 1 165 ? -4.401 -14.500 16.381 1.00 96.19 165 PRO A O 1
ATOM 1293 N N . PHE A 1 166 ? -5.835 -14.492 14.651 1.00 96.25 166 PHE A N 1
ATOM 1294 C CA . PHE A 1 166 ? -6.709 -13.485 15.235 1.00 96.25 166 PHE A CA 1
ATOM 1295 C C . PHE A 1 166 ? -7.515 -14.093 16.388 1.00 96.25 166 PHE A C 1
ATOM 1297 O O . PHE A 1 166 ? -8.290 -15.029 16.196 1.00 96.25 166 PHE A O 1
ATOM 1304 N N . THR A 1 167 ? -7.341 -13.541 17.585 1.00 95.12 167 THR A N 1
ATOM 1305 C CA . THR A 1 167 ? -8.134 -13.884 18.766 1.00 95.12 167 THR A CA 1
ATOM 1306 C C . THR A 1 167 ? -9.134 -12.778 19.045 1.00 95.12 167 THR A C 1
ATOM 1308 O O . THR A 1 167 ? -8.776 -11.598 19.036 1.00 95.12 167 THR A O 1
ATOM 1311 N N . LEU A 1 168 ? -10.374 -13.155 19.345 1.00 95.44 168 LEU A N 1
ATOM 1312 C CA . LEU A 1 168 ? -11.386 -12.191 19.760 1.00 95.44 168 LEU A CA 1
ATOM 1313 C C . LEU A 1 168 ? -10.948 -11.476 21.048 1.00 95.44 168 LEU A C 1
ATOM 1315 O O . LEU A 1 168 ? -10.332 -12.105 21.916 1.00 95.44 168 LEU A O 1
ATOM 1319 N N . PRO A 1 169 ? -11.253 -10.175 21.186 1.00 93.94 169 PRO A N 1
ATOM 1320 C CA . PRO A 1 169 ? -10.934 -9.452 22.402 1.00 93.94 169 PRO A CA 1
ATOM 1321 C C . PRO A 1 169 ? -11.701 -10.061 23.590 1.00 93.94 169 PRO A C 1
ATOM 1323 O O . PRO A 1 169 ? -12.892 -10.361 23.464 1.00 93.94 169 PRO A O 1
ATOM 1326 N N . PRO A 1 170 ? -11.042 -10.261 24.745 1.00 91.69 170 PRO A N 1
ATOM 1327 C CA . PRO A 1 170 ? -11.718 -10.703 25.957 1.00 91.69 170 PRO A CA 1
ATOM 1328 C C . PRO A 1 170 ? -12.701 -9.633 26.447 1.00 91.69 170 PRO A C 1
ATOM 1330 O O . PRO A 1 170 ? -12.526 -8.446 26.182 1.00 91.69 170 PRO A O 1
ATOM 1333 N N . GLN A 1 171 ? -13.689 -10.038 27.251 1.00 86.88 171 GLN A N 1
ATOM 1334 C CA . GLN A 1 171 ? -14.709 -9.135 27.819 1.00 86.88 171 GLN A CA 1
ATOM 1335 C C . GLN A 1 171 ? -14.134 -8.006 28.700 1.00 86.88 171 GLN A C 1
ATOM 1337 O O . GLN A 1 171 ? -14.842 -7.068 29.049 1.00 86.88 171 GLN A O 1
ATOM 1342 N N . THR A 1 172 ? -12.857 -8.079 29.081 1.00 87.88 172 THR A N 1
ATOM 1343 C CA . THR A 1 172 ? -12.150 -7.010 29.798 1.00 87.88 172 THR A CA 1
ATOM 1344 C C . THR A 1 172 ? -11.779 -5.828 28.899 1.00 87.88 172 THR A C 1
ATOM 1346 O O . THR A 1 172 ? -11.620 -4.717 29.400 1.00 87.88 172 THR A O 1
ATOM 1349 N N . HIS A 1 173 ? -11.622 -6.037 27.588 1.00 91.94 173 HIS A N 1
ATOM 1350 C CA . HIS A 1 173 ? -11.197 -5.012 26.632 1.00 91.94 173 HIS A CA 1
ATOM 1351 C C . HIS A 1 173 ? -12.413 -4.312 26.015 1.00 91.94 173 HIS A C 1
ATOM 1353 O O . HIS A 1 173 ? -12.844 -4.637 24.913 1.00 91.94 173 HIS A O 1
ATOM 1359 N N . ILE A 1 174 ? -12.966 -3.350 26.752 1.00 92.62 174 ILE A N 1
ATOM 1360 C CA . ILE A 1 174 ? -14.209 -2.644 26.388 1.00 92.62 174 ILE A CA 1
ATOM 1361 C C . ILE A 1 174 ? -13.949 -1.470 25.427 1.00 92.62 174 ILE A C 1
ATOM 1363 O O . ILE A 1 174 ? -14.814 -1.083 24.645 1.00 92.62 174 ILE A O 1
ATOM 1367 N N . LEU A 1 175 ? -12.755 -0.877 25.493 1.00 94.44 175 LEU A N 1
ATOM 1368 C CA . LEU A 1 175 ? -12.424 0.335 24.748 1.00 94.44 175 LEU A CA 1
ATOM 1369 C C . LEU A 1 175 ? -11.901 0.008 23.351 1.00 94.44 175 LEU A C 1
ATOM 1371 O O . LEU A 1 175 ? -11.010 -0.828 23.188 1.00 94.44 175 LEU A O 1
ATOM 1375 N N . ARG A 1 176 ? -12.397 0.741 22.352 1.00 95.69 176 ARG A N 1
ATOM 1376 C CA . ARG A 1 176 ? -11.911 0.672 20.975 1.00 95.69 176 ARG A CA 1
ATOM 1377 C C . ARG A 1 176 ? -11.151 1.945 20.627 1.00 95.69 176 ARG A C 1
ATOM 1379 O O . ARG A 1 176 ? -11.739 3.016 20.512 1.00 95.69 176 ARG A O 1
ATOM 1386 N N . PHE A 1 177 ? -9.847 1.804 20.415 1.00 97.31 177 PHE A N 1
ATOM 1387 C CA . PHE A 1 177 ? -8.988 2.887 19.946 1.00 97.31 177 PHE A CA 1
ATOM 1388 C C . PHE A 1 177 ? -8.879 2.852 18.422 1.00 97.31 177 PHE A C 1
ATOM 1390 O O . PHE A 1 177 ? -8.628 1.798 17.836 1.00 97.31 177 PHE A O 1
ATOM 1397 N N . ARG A 1 178 ? -9.034 4.011 17.779 1.00 97.44 178 ARG A N 1
ATOM 1398 C CA . ARG A 1 178 ? -8.726 4.204 16.360 1.00 97.44 178 ARG A CA 1
ATOM 1399 C C . ARG A 1 178 ? -7.574 5.191 16.224 1.00 97.44 178 ARG A C 1
ATOM 1401 O O . ARG A 1 178 ? -7.677 6.332 16.674 1.00 97.44 178 ARG A O 1
ATOM 1408 N N . GLN A 1 179 ? -6.507 4.725 15.585 1.00 97.31 179 GLN A N 1
ATOM 1409 C CA . GLN A 1 179 ? -5.315 5.490 15.232 1.00 97.31 179 GLN A CA 1
ATOM 1410 C C . GLN A 1 179 ? -5.218 5.543 13.707 1.00 97.31 179 GLN A C 1
ATOM 1412 O O . GLN A 1 179 ? -5.613 4.594 13.027 1.00 97.31 179 GLN A O 1
ATOM 1417 N N . THR A 1 180 ? -4.736 6.658 13.172 1.00 96.12 180 THR A N 1
ATOM 1418 C CA . THR A 1 180 ? -4.573 6.863 11.730 1.00 96.12 180 THR A CA 1
ATOM 1419 C C . THR A 1 180 ? -3.126 7.202 11.435 1.00 96.12 180 THR A C 1
ATOM 1421 O O . THR A 1 180 ? -2.602 8.138 12.031 1.00 96.12 180 THR A O 1
ATOM 1424 N N . THR A 1 181 ? -2.518 6.482 10.497 1.00 96.31 181 THR A N 1
ATOM 1425 C CA . THR A 1 181 ? -1.121 6.660 10.083 1.00 96.31 181 THR A CA 1
ATOM 1426 C C . THR A 1 181 ? -1.080 6.871 8.571 1.00 96.31 181 THR A C 1
ATOM 1428 O O . THR A 1 181 ? -1.762 6.149 7.846 1.00 96.31 181 THR A O 1
ATOM 1431 N N . TYR A 1 182 ? -0.288 7.839 8.101 1.00 95.94 182 TYR A N 1
ATOM 1432 C CA . TYR A 1 182 ? -0.204 8.246 6.686 1.00 95.94 182 TYR A CA 1
ATOM 1433 C C . TYR A 1 182 ? 1.050 7.714 5.961 1.00 95.94 182 TYR A C 1
ATOM 1435 O O . TYR A 1 182 ? 1.404 8.204 4.900 1.00 95.94 182 TYR A O 1
ATOM 1443 N N . LEU A 1 183 ? 1.716 6.700 6.531 1.00 94.12 183 LEU A N 1
ATOM 1444 C CA . LEU A 1 183 ? 2.791 5.898 5.916 1.00 94.12 183 LEU A CA 1
ATOM 1445 C C . LEU A 1 183 ? 3.804 6.694 5.065 1.00 94.12 183 LEU A C 1
ATOM 1447 O O . LEU A 1 183 ? 3.912 6.489 3.861 1.00 94.12 183 LEU A O 1
ATOM 1451 N N . GLY A 1 184 ? 4.593 7.553 5.718 1.00 93.75 184 GLY A N 1
ATOM 1452 C CA . GLY A 1 184 ? 5.696 8.298 5.090 1.00 93.75 184 GLY A CA 1
ATOM 1453 C C . GLY A 1 184 ? 5.488 9.811 5.051 1.00 93.75 184 GLY A C 1
ATOM 1454 O O . GLY A 1 184 ? 6.457 10.550 4.900 1.00 93.75 184 GLY A O 1
ATOM 1455 N N . GLU A 1 185 ? 4.260 10.279 5.268 1.00 95.00 185 GLU A N 1
ATOM 1456 C CA . GLU A 1 185 ? 3.924 11.703 5.339 1.00 95.00 185 GLU A CA 1
ATOM 1457 C C . GLU A 1 185 ? 3.668 12.159 6.781 1.00 95.00 185 GLU A C 1
ATOM 1459 O O . GLU A 1 185 ? 3.035 11.451 7.566 1.00 95.00 185 GLU A O 1
ATOM 1464 N N . THR A 1 186 ? 4.118 13.369 7.129 1.00 95.00 186 THR A N 1
ATOM 1465 C CA . THR A 1 186 ? 3.826 13.993 8.426 1.00 95.00 186 THR A CA 1
ATOM 1466 C C . THR A 1 186 ? 2.499 14.744 8.359 1.00 95.00 186 THR A C 1
ATOM 1468 O O . THR A 1 186 ? 2.405 15.840 7.807 1.00 95.00 186 THR A O 1
ATOM 1471 N N . HIS A 1 187 ? 1.446 14.163 8.940 1.00 95.94 187 HIS A N 1
ATOM 1472 C CA . HIS A 1 187 ? 0.112 14.763 8.924 1.00 95.94 187 HIS A CA 1
ATOM 1473 C C . HIS A 1 187 ? -0.316 15.207 10.333 1.00 95.94 187 HIS A C 1
ATOM 1475 O O . HIS A 1 187 ? -0.285 14.404 11.265 1.00 95.94 187 HIS A O 1
ATOM 1481 N N . PRO A 1 188 ? -0.805 16.446 10.540 1.00 96.19 188 PRO A N 1
ATOM 1482 C CA . PRO A 1 188 ? -1.154 16.939 11.878 1.00 96.19 188 PRO A CA 1
ATOM 1483 C C . PRO A 1 188 ? -2.250 16.109 12.566 1.00 96.19 188 PRO A C 1
ATOM 1485 O O . PRO A 1 188 ? -2.264 15.978 13.791 1.00 96.19 188 PRO A O 1
ATOM 1488 N N . ALA A 1 189 ? -3.150 15.497 11.789 1.00 94.12 189 ALA A N 1
ATOM 1489 C CA . ALA A 1 189 ? -4.196 14.632 12.336 1.00 94.12 189 ALA A CA 1
ATOM 1490 C C . ALA A 1 189 ? -3.693 13.266 12.836 1.00 94.12 189 ALA A C 1
ATOM 1492 O O . ALA A 1 189 ? -4.460 12.570 13.494 1.00 94.12 189 ALA A O 1
ATOM 1493 N N . GLU A 1 190 ? -2.444 12.881 12.562 1.00 94.69 190 GLU A N 1
ATOM 1494 C CA . GLU A 1 190 ? -1.851 11.636 13.074 1.00 94.69 190 GLU A CA 1
ATOM 1495 C C . GLU A 1 190 ? -1.820 11.603 14.609 1.00 94.69 190 GLU A C 1
ATOM 1497 O O . GLU A 1 190 ? -2.025 10.561 15.225 1.00 94.69 190 GLU A O 1
ATOM 1502 N N . THR A 1 191 ? -1.660 12.769 15.239 1.00 94.69 191 THR A N 1
ATOM 1503 C CA . THR A 1 191 ? -1.632 12.903 16.704 1.00 94.69 191 THR A CA 1
ATOM 1504 C C . THR A 1 191 ? -2.966 12.565 17.377 1.00 94.69 191 THR A C 1
ATOM 1506 O O . THR A 1 191 ? -3.010 12.282 18.576 1.00 94.69 191 THR A O 1
ATOM 1509 N N . LYS A 1 192 ? -4.075 12.593 16.631 1.00 96.94 192 LYS A N 1
ATOM 1510 C CA . LYS A 1 192 ? -5.411 12.379 17.180 1.00 96.94 192 LYS A CA 1
ATOM 1511 C C . LYS A 1 192 ? -5.671 10.892 17.407 1.00 96.94 192 LYS A C 1
ATOM 1513 O O . LYS A 1 192 ? -5.701 10.099 16.471 1.00 96.94 192 LYS A O 1
ATOM 1518 N N . VAL A 1 193 ? -6.027 10.546 18.641 1.00 97.56 193 VAL A N 1
ATOM 1519 C CA . VAL A 1 193 ? -6.527 9.215 19.002 1.00 97.56 193 VAL A CA 1
ATOM 1520 C C . VAL A 1 193 ? -8.008 9.315 19.346 1.00 97.56 193 VAL A C 1
ATOM 1522 O O . VAL A 1 193 ? -8.406 10.120 20.186 1.00 97.56 193 VAL A O 1
ATOM 1525 N N . VAL A 1 194 ? -8.838 8.507 18.683 1.00 97.88 194 VAL A N 1
ATOM 1526 C CA . VAL A 1 194 ? -10.281 8.437 18.960 1.00 97.88 194 VAL A CA 1
ATOM 1527 C C . VAL A 1 194 ? -10.573 7.192 19.783 1.00 97.88 194 VAL A C 1
ATOM 1529 O O . VAL A 1 194 ? -10.095 6.108 19.445 1.00 97.88 194 VAL A O 1
ATOM 1532 N N . VAL A 1 195 ? -11.372 7.351 20.838 1.00 97.38 195 VAL A N 1
ATOM 1533 C CA . VAL A 1 195 ? -11.832 6.255 21.697 1.00 97.38 195 VAL A CA 1
ATOM 1534 C C . VAL A 1 195 ? -13.340 6.120 21.571 1.00 97.38 195 VAL A C 1
ATOM 1536 O O . VAL A 1 195 ? -14.069 7.092 21.752 1.00 97.38 195 VAL A O 1
ATOM 1539 N N . GLU A 1 196 ? -13.799 4.909 21.282 1.00 94.75 196 GLU A N 1
ATOM 1540 C CA . GLU A 1 196 ? -15.210 4.533 21.276 1.00 94.75 196 GLU A CA 1
ATOM 1541 C C . GLU A 1 196 ? -15.456 3.526 22.405 1.00 94.75 196 GLU A C 1
ATOM 1543 O O . GLU A 1 196 ? -14.667 2.598 22.607 1.00 94.75 196 GLU A O 1
ATOM 1548 N N . LEU A 1 197 ? -16.548 3.707 23.149 1.00 93.00 197 LEU A N 1
ATOM 1549 C CA . LEU A 1 197 ? -16.953 2.794 24.216 1.00 93.00 197 LEU A CA 1
ATOM 1550 C C . LEU A 1 197 ? -18.471 2.604 24.216 1.00 93.00 197 LEU A C 1
ATOM 1552 O O . LEU A 1 197 ? -19.226 3.537 23.941 1.00 93.00 197 LEU A O 1
ATOM 1556 N N . CYS A 1 198 ? -18.926 1.400 24.562 1.00 91.12 198 CYS A N 1
ATOM 1557 C CA . CYS A 1 198 ? -20.339 1.109 24.779 1.00 91.12 198 CYS A CA 1
ATOM 1558 C C . CYS A 1 198 ? -20.677 1.240 26.269 1.00 91.12 198 CYS A C 1
ATOM 1560 O O . CYS A 1 198 ? -20.086 0.568 27.111 1.00 91.12 198 CYS A O 1
ATOM 1562 N N . SER A 1 199 ? -21.666 2.073 26.615 1.00 91.50 199 SER A N 1
ATOM 1563 C CA . SER A 1 199 ? -22.053 2.282 28.021 1.00 91.50 199 SER A CA 1
ATOM 1564 C C . SER A 1 199 ? -22.653 1.036 28.683 1.00 91.50 199 SER A C 1
ATOM 1566 O O . SER A 1 199 ? -22.630 0.923 29.906 1.00 91.50 199 SER A O 1
ATOM 1568 N N . LYS A 1 200 ? -23.187 0.097 27.890 1.00 90.62 200 LYS A N 1
ATOM 1569 C CA . LYS A 1 200 ? -23.781 -1.156 28.384 1.00 90.62 200 LYS A CA 1
ATOM 1570 C C . LYS A 1 200 ? -22.730 -2.128 28.917 1.00 90.62 200 LYS A C 1
ATOM 1572 O O . LYS A 1 200 ? -23.007 -2.832 29.881 1.00 90.62 200 LYS A O 1
ATOM 1577 N N . ASP A 1 201 ? -21.532 -2.116 28.342 1.00 90.00 201 ASP A N 1
ATOM 1578 C CA . ASP A 1 201 ? -20.478 -3.085 28.664 1.00 90.00 201 ASP A CA 1
ATOM 1579 C C . ASP A 1 201 ? -19.806 -2.788 30.019 1.00 90.00 201 ASP A C 1
ATOM 1581 O O . ASP A 1 201 ? -19.116 -3.633 30.584 1.00 90.00 201 ASP A O 1
ATOM 1585 N N . LEU A 1 202 ? -20.040 -1.594 30.577 1.00 88.81 202 LEU A N 1
ATOM 1586 C CA . LEU A 1 202 ? -19.552 -1.189 31.899 1.00 88.81 202 LEU A CA 1
ATOM 1587 C C . LEU A 1 202 ? -20.451 -1.681 33.052 1.00 88.81 202 LEU A C 1
ATOM 1589 O O . LEU A 1 202 ? -19.987 -1.807 34.189 1.00 88.81 202 LEU A O 1
ATOM 1593 N N . THR A 1 203 ? -21.725 -1.975 32.778 1.00 88.25 203 THR A N 1
ATOM 1594 C CA . THR A 1 203 ? -22.710 -2.436 33.774 1.00 88.25 203 THR A CA 1
ATOM 1595 C C . THR A 1 203 ? -22.825 -3.963 33.782 1.00 88.25 203 THR A C 1
ATOM 1597 O O . THR A 1 203 ? -22.868 -4.547 32.700 1.00 88.25 203 THR A O 1
ATOM 1600 N N . PRO A 1 204 ? -22.924 -4.648 34.943 1.00 83.31 204 PRO A N 1
ATOM 1601 C CA . PRO A 1 204 ? -22.955 -4.141 36.327 1.00 83.31 204 PRO A CA 1
ATOM 1602 C C . PRO A 1 204 ? -21.578 -4.102 37.015 1.00 83.31 204 PRO A C 1
ATOM 1604 O O . PRO A 1 204 ? -21.477 -3.746 38.185 1.00 83.31 204 PRO A O 1
ATOM 1607 N N . LYS A 1 205 ? -20.516 -4.541 36.330 1.00 87.50 205 LYS A N 1
ATOM 1608 C CA . LYS A 1 205 ? -19.226 -4.822 36.971 1.00 87.50 205 LYS A CA 1
ATOM 1609 C C . LYS A 1 205 ? -18.509 -3.565 37.471 1.00 87.50 205 LYS A C 1
ATOM 1611 O O . LYS A 1 205 ? -17.865 -3.622 38.513 1.00 87.50 205 LYS A O 1
ATOM 1616 N N . TYR A 1 206 ? -18.584 -2.471 36.715 1.00 87.69 206 TYR A N 1
ATOM 1617 C CA . TYR A 1 206 ? -17.828 -1.246 36.991 1.00 87.69 206 TYR A CA 1
ATOM 1618 C C . TYR A 1 206 ? -18.717 -0.057 37.366 1.00 87.69 206 TYR A C 1
ATOM 1620 O O . TYR A 1 206 ? -18.246 0.845 38.050 1.00 87.69 206 TYR A O 1
ATOM 1628 N N . LEU A 1 207 ? -19.981 -0.048 36.932 1.00 90.81 207 LEU A N 1
ATOM 1629 C CA . LEU A 1 207 ? -20.942 1.027 37.197 1.00 90.81 207 LEU A CA 1
ATOM 1630 C C . LEU A 1 207 ? -22.300 0.461 37.617 1.00 90.81 207 LEU A C 1
ATOM 1632 O O . LEU A 1 207 ? -22.728 -0.582 37.113 1.00 90.81 207 LEU A O 1
ATOM 1636 N N . THR A 1 208 ? -23.004 1.195 38.481 1.00 94.12 208 THR A N 1
ATOM 1637 C CA . THR A 1 208 ? -24.436 0.973 38.736 1.00 94.12 208 THR A CA 1
ATOM 1638 C C . THR A 1 208 ? -25.288 1.566 37.609 1.00 94.12 208 THR A C 1
ATOM 1640 O O . THR A 1 208 ? -24.833 2.416 36.840 1.00 94.12 208 THR A O 1
ATOM 1643 N N . GLU A 1 209 ? -26.547 1.136 37.485 1.00 92.06 209 GLU A N 1
ATOM 1644 C CA . GLU A 1 209 ? -27.448 1.654 36.442 1.00 92.06 209 GLU A CA 1
ATOM 1645 C C . GLU A 1 209 ? -27.686 3.165 36.574 1.00 92.06 209 GLU A C 1
ATOM 1647 O O . GLU A 1 209 ? -27.695 3.880 35.571 1.00 92.06 209 GLU A O 1
ATOM 1652 N N . GLU A 1 210 ? -27.778 3.669 37.806 1.00 93.56 210 GLU A N 1
ATOM 1653 C CA . GLU A 1 210 ? -27.892 5.103 38.083 1.00 93.56 210 GLU A CA 1
ATOM 1654 C C . GLU A 1 210 ? -26.656 5.869 37.589 1.00 93.56 210 GLU A C 1
ATOM 1656 O O . GLU A 1 210 ? -26.789 6.873 36.887 1.00 93.56 210 GLU A O 1
ATOM 1661 N N . GLN A 1 211 ? -25.451 5.351 37.861 1.00 94.88 211 GLN A N 1
ATOM 1662 C CA . GLN A 1 211 ? -24.187 5.934 37.391 1.00 94.88 211 GLN A CA 1
ATOM 1663 C C . GLN A 1 211 ? -24.026 5.854 35.865 1.00 94.88 211 GLN A C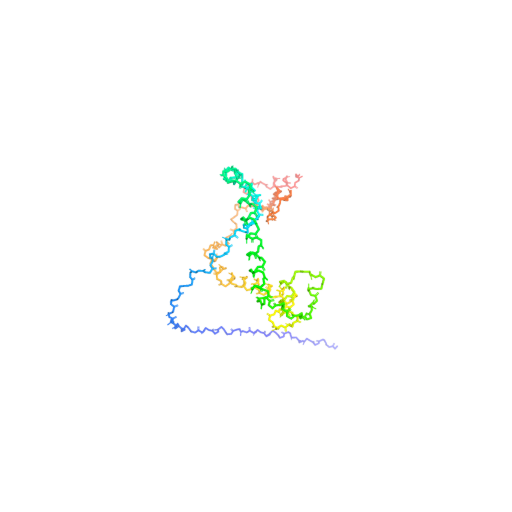 1
ATOM 1665 O O . GLN A 1 211 ? -23.391 6.705 35.245 1.00 94.88 211 GLN A O 1
ATOM 1670 N N . ARG A 1 212 ? -24.615 4.846 35.219 1.00 93.94 212 ARG A N 1
ATOM 1671 C CA . ARG A 1 212 ? -24.636 4.764 33.755 1.00 93.94 212 ARG A CA 1
ATOM 1672 C C . ARG A 1 212 ? -25.535 5.841 33.146 1.00 93.94 212 ARG A C 1
ATOM 1674 O O . ARG A 1 212 ? -25.174 6.423 32.125 1.00 93.94 212 ARG A O 1
ATOM 1681 N N . ILE A 1 213 ? -26.697 6.108 33.746 1.00 93.81 213 ILE A N 1
ATOM 1682 C CA . ILE A 1 213 ? -27.603 7.171 33.287 1.00 93.81 213 ILE A CA 1
ATOM 1683 C C . ILE A 1 213 ? -26.941 8.540 33.451 1.00 93.81 213 ILE A C 1
ATOM 1685 O O . ILE A 1 213 ? -27.109 9.391 32.580 1.00 93.81 213 ILE A O 1
ATOM 1689 N N . THR A 1 214 ? -26.187 8.761 34.532 1.00 95.12 214 THR A N 1
ATOM 1690 C CA . THR A 1 214 ? -25.436 10.011 34.693 1.00 95.12 214 THR A CA 1
ATOM 1691 C C . THR A 1 214 ? -24.321 10.131 33.660 1.00 95.12 214 THR A C 1
ATOM 1693 O O . THR A 1 214 ? -24.237 11.176 33.029 1.00 95.12 214 THR A O 1
ATOM 1696 N N . LEU A 1 215 ? -23.552 9.068 33.390 1.00 93.06 215 LEU A N 1
ATOM 1697 C CA . LEU A 1 215 ? -22.517 9.064 32.343 1.00 93.06 215 LEU A CA 1
ATOM 1698 C C . LEU A 1 215 ? -23.073 9.433 30.963 1.00 93.06 215 LEU A C 1
ATOM 1700 O O . LEU A 1 215 ? -22.421 10.154 30.222 1.00 93.06 215 LEU A O 1
ATOM 1704 N N . LEU A 1 216 ? -24.276 8.967 30.620 1.00 92.62 216 LEU A N 1
ATOM 1705 C CA . LEU A 1 216 ? -24.920 9.294 29.343 1.00 92.62 216 LEU A CA 1
ATOM 1706 C C . LEU A 1 216 ? -25.402 10.748 29.236 1.00 92.62 216 LEU A C 1
ATOM 1708 O O . LEU A 1 216 ? -25.750 11.180 28.140 1.00 92.62 216 LEU A O 1
ATOM 1712 N N . LYS A 1 217 ? -25.494 11.469 30.356 1.00 95.06 217 LYS A N 1
ATOM 1713 C CA . LYS A 1 217 ? -25.955 12.863 30.404 1.00 95.06 217 LYS A CA 1
ATOM 1714 C C . LYS A 1 217 ? -24.813 13.882 30.418 1.00 95.06 217 LYS A C 1
ATOM 1716 O O . LYS A 1 217 ? -25.103 15.060 30.224 1.00 95.06 217 LYS A O 1
ATOM 1721 N N . LEU A 1 218 ? -23.586 13.452 30.713 1.00 91.50 218 LEU A N 1
ATOM 1722 C CA . LEU A 1 218 ? -22.383 14.292 30.684 1.00 91.50 218 LEU A CA 1
ATOM 1723 C C . LEU A 1 218 ? -21.952 14.565 29.239 1.00 91.50 218 LEU A C 1
ATOM 1725 O O . LEU A 1 218 ? -21.508 15.705 28.993 1.00 91.50 218 LEU A O 1
#

InterPro domains:
  IPR019349 Small ribosomal subunit protein mS35, mitochondrial, conserved domain [PF10213] (165-218)

Organism: Trichophyton tonsurans (strain CBS 112818) (NCBI:txid647933)

Foldseek 3Di:
DDDDDDDDDDDDPDDDDDDDDDDDDDDDDDDDPPDDPPPPDDDPPPPPPPPDPPPPPPVPPCPVVVVPDPVVVVVVVVVVVVVVVVVVCVVCVPPDPPPPQDDFDPVCVPPPPPVVRPDPPPPPDDPVPDDDPVVVVVVVVVVVVVVVVCCVVPVVVVCVVVDDDDDDDPLVCFKDKDADDPVPDDDPCRPDIDIDGDLVSCPPVNDDPVRSVVVVVD

Sequence (218 aa):
MAPVARSFSRLALSCPRQAASRRTTFLQTHQSCSTFNQQRQQPFSAASTQLAPGSETQGSGSAALDTAIPPDLQREIKQEIRSSIRELRKQVRDVVPTPPRYKTGFWSEGEKDDLMTQVEDGDDVFGEDDMTSMAHAELEEHRELREYARIAAWDMPSLSALAKPFTLPPQTHILRFRQTTYLGETHPAETKVVVELCSKDLTPKYLTEEQRITLLKL